Protein AF-A0A429X5I1-F1 (afdb_monomer_lite)

Structure (mmCIF, N/CA/C/O backbone):
data_AF-A0A429X5I1-F1
#
_entry.id   AF-A0A429X5I1-F1
#
loop_
_atom_site.group_PDB
_atom_site.id
_atom_site.type_symbol
_atom_site.label_atom_id
_atom_site.label_alt_id
_atom_site.label_comp_id
_atom_site.label_asym_id
_atom_site.label_entity_id
_atom_site.label_seq_id
_atom_site.pdbx_PDB_ins_code
_atom_site.Cartn_x
_atom_site.Cartn_y
_atom_site.Cartn_z
_atom_site.occupancy
_atom_site.B_iso_or_equiv
_atom_site.auth_seq_id
_atom_site.auth_comp_id
_atom_site.auth_asym_id
_atom_site.auth_atom_id
_atom_site.pdbx_PDB_model_num
ATOM 1 N N . MET A 1 1 ? -25.623 8.101 33.682 1.00 62.91 1 MET A N 1
ATOM 2 C CA . MET A 1 1 ? -24.886 6.836 33.876 1.00 62.91 1 MET A CA 1
ATOM 3 C C . MET A 1 1 ? -25.652 5.743 33.173 1.00 62.91 1 MET A C 1
ATOM 5 O O . MET A 1 1 ? -26.783 5.480 33.561 1.00 62.91 1 MET A O 1
ATOM 9 N N . ILE A 1 2 ? -25.056 5.184 32.130 1.00 76.25 2 ILE A N 1
ATOM 10 C CA . ILE A 1 2 ? -25.565 4.007 31.426 1.00 76.25 2 ILE A CA 1
ATOM 11 C C . ILE A 1 2 ? -25.263 2.796 32.304 1.00 76.25 2 ILE A C 1
ATOM 13 O O . ILE A 1 2 ? -24.124 2.665 32.752 1.00 76.25 2 ILE A O 1
ATOM 17 N N . LYS A 1 3 ? -26.265 1.959 32.589 1.00 78.88 3 LYS A N 1
ATOM 18 C CA . LYS A 1 3 ? -26.145 0.879 33.587 1.00 78.88 3 LYS A CA 1
ATOM 19 C C . LYS A 1 3 ? -26.130 -0.523 32.991 1.00 78.88 3 LYS A C 1
ATOM 21 O O . LYS A 1 3 ? -25.909 -1.479 33.725 1.00 78.88 3 LYS A O 1
ATOM 26 N N . THR A 1 4 ? -26.388 -0.653 31.694 1.00 86.12 4 THR A N 1
ATOM 27 C CA . THR A 1 4 ? -26.486 -1.951 31.015 1.00 86.12 4 THR A CA 1
ATOM 28 C C . THR A 1 4 ? -25.778 -1.924 29.670 1.00 86.12 4 THR A C 1
ATOM 30 O O . THR A 1 4 ? -25.635 -0.861 29.051 1.00 86.12 4 THR A O 1
ATOM 33 N N . LYS A 1 5 ? -25.362 -3.103 29.193 1.00 86.19 5 LYS A N 1
ATOM 34 C CA . LYS A 1 5 ? -24.784 -3.269 27.852 1.00 86.19 5 LYS A CA 1
ATOM 35 C C . LYS A 1 5 ? -25.768 -2.792 26.783 1.00 86.19 5 LYS A C 1
ATOM 37 O O . LYS A 1 5 ? -25.392 -2.080 25.857 1.00 86.19 5 LYS A O 1
ATOM 42 N N . ALA A 1 6 ? -27.044 -3.138 26.950 1.00 86.50 6 ALA A N 1
ATOM 43 C CA . ALA A 1 6 ? -28.106 -2.779 26.016 1.00 86.50 6 ALA A CA 1
ATOM 44 C C . ALA A 1 6 ? -28.265 -1.256 25.866 1.00 86.50 6 ALA A C 1
ATOM 46 O O . ALA A 1 6 ? -28.307 -0.754 24.743 1.00 86.50 6 ALA A O 1
ATOM 47 N N . GLU A 1 7 ? -28.289 -0.508 26.974 1.00 88.56 7 GLU A N 1
ATOM 48 C CA . GLU A 1 7 ? -28.345 0.960 26.935 1.00 88.56 7 GLU A CA 1
ATOM 49 C C . GLU A 1 7 ? -27.099 1.566 26.276 1.00 88.56 7 GLU A C 1
ATOM 51 O O . GLU A 1 7 ? -27.213 2.530 25.517 1.00 88.56 7 GLU A O 1
ATOM 56 N N . PHE A 1 8 ? -25.916 0.996 26.532 1.00 89.62 8 PHE A N 1
ATOM 57 C CA . PHE A 1 8 ? -24.664 1.451 25.930 1.00 89.62 8 PHE A CA 1
ATOM 58 C C . PHE A 1 8 ? -24.695 1.309 24.409 1.00 89.62 8 PHE A C 1
ATOM 60 O O . PHE A 1 8 ? -24.484 2.285 23.689 1.00 89.62 8 PHE A O 1
ATOM 67 N N . LEU A 1 9 ? -25.019 0.111 23.920 1.00 89.44 9 LEU A N 1
ATOM 68 C CA . LEU A 1 9 ? -25.077 -0.177 22.490 1.00 89.44 9 LEU A CA 1
ATOM 69 C C . LEU A 1 9 ? -26.186 0.615 21.800 1.00 89.44 9 LEU A C 1
ATOM 71 O O . LEU A 1 9 ? -25.979 1.122 20.702 1.00 89.44 9 LEU A O 1
ATOM 75 N N . GLN A 1 10 ? -27.342 0.790 22.442 1.00 90.56 10 GLN A N 1
ATOM 76 C CA . GLN A 1 10 ? -28.425 1.600 21.888 1.00 90.56 10 GLN A CA 1
ATOM 77 C C . GLN A 1 10 ? -28.024 3.076 21.772 1.00 90.56 10 GLN A C 1
ATOM 79 O O . GLN A 1 10 ? -28.323 3.722 20.765 1.00 90.56 10 GLN A O 1
ATOM 84 N N . ARG A 1 11 ? -27.312 3.608 22.772 1.00 89.38 11 ARG A N 1
ATOM 85 C CA . ARG A 1 11 ? -26.792 4.977 22.741 1.00 89.38 11 ARG A CA 1
ATOM 86 C C . ARG A 1 11 ? -25.721 5.145 21.669 1.00 89.38 11 ARG A C 1
ATOM 88 O O . ARG A 1 11 ? -25.788 6.106 20.908 1.00 89.38 11 ARG A O 1
ATOM 95 N N . LEU A 1 12 ? -24.792 4.199 21.569 1.00 86.19 12 LEU A N 1
ATOM 96 C CA . LEU A 1 12 ? -23.756 4.173 20.539 1.00 86.19 12 LEU A CA 1
ATOM 97 C C . LEU A 1 12 ? -24.373 4.123 19.135 1.00 86.19 12 LEU A C 1
ATOM 99 O O . LEU A 1 12 ? -24.014 4.913 18.268 1.00 86.19 12 LEU A O 1
ATOM 103 N N . LYS A 1 13 ? -25.376 3.264 18.937 1.00 88.12 13 LYS A N 1
ATOM 104 C CA . LYS A 1 13 ? -26.129 3.144 17.685 1.00 88.12 13 LYS A CA 1
ATOM 105 C C . LYS A 1 13 ? -26.832 4.449 17.304 1.00 88.12 13 LYS A C 1
ATOM 107 O O . LYS A 1 13 ? -26.771 4.872 16.156 1.00 88.12 13 LYS A O 1
ATOM 112 N N . PHE A 1 14 ? -27.451 5.124 18.273 1.00 88.31 14 PHE A N 1
ATOM 113 C CA . PHE A 1 14 ? -28.079 6.430 18.061 1.00 88.31 14 PHE A CA 1
ATOM 114 C C . PHE A 1 14 ? -27.063 7.506 17.645 1.00 88.31 14 PHE A C 1
ATOM 116 O O . PHE A 1 14 ? -27.309 8.265 16.706 1.00 88.31 14 PHE A O 1
ATOM 123 N N . LEU A 1 15 ? -25.907 7.556 18.310 1.00 84.19 15 LEU A N 1
ATOM 124 C CA . LEU A 1 15 ? -24.836 8.505 17.994 1.00 84.19 15 LEU A CA 1
ATOM 125 C C . LEU A 1 15 ? -24.194 8.222 16.623 1.00 84.19 15 LEU A C 1
ATOM 127 O O . LEU A 1 15 ? -23.791 9.153 15.926 1.00 84.19 15 LEU A O 1
ATOM 131 N N . LEU A 1 16 ? -24.176 6.957 16.199 1.00 80.25 16 LEU A N 1
ATOM 132 C CA . LEU A 1 16 ? -23.654 6.499 14.912 1.00 80.25 16 LEU A CA 1
ATOM 133 C C . LEU A 1 16 ? -24.708 6.417 13.794 1.00 80.25 16 LEU A C 1
ATOM 135 O O . LEU A 1 16 ? -24.371 5.945 12.717 1.00 80.25 16 LEU A O 1
ATOM 139 N N . HIS A 1 17 ? -25.946 6.895 13.969 1.00 79.31 17 HIS A N 1
ATOM 140 C CA . HIS A 1 17 ? -27.029 6.616 13.001 1.00 79.31 17 HIS A CA 1
ATOM 141 C C . HIS A 1 17 ? -26.845 7.216 11.588 1.00 79.31 17 HIS A C 1
ATOM 143 O O . HIS A 1 17 ? -27.596 6.915 10.664 1.00 79.31 17 HIS A O 1
ATOM 149 N N . HIS A 1 18 ? -25.884 8.127 11.409 1.00 70.88 18 HIS A N 1
ATOM 150 C CA . HIS A 1 18 ? -25.477 8.670 10.101 1.00 70.88 18 HIS A CA 1
ATOM 151 C C . HIS A 1 18 ? -24.147 8.081 9.607 1.00 70.88 18 HIS A C 1
ATOM 153 O O . HIS A 1 18 ? -23.620 8.485 8.567 1.00 70.88 18 HIS A O 1
ATOM 159 N N . HIS A 1 19 ? -23.576 7.146 10.361 1.00 64.38 19 HIS A N 1
ATOM 160 C CA . HIS A 1 19 ? -22.316 6.508 10.054 1.00 64.38 19 HIS A CA 1
ATOM 161 C C . HIS A 1 19 ? -22.575 5.314 9.109 1.00 64.38 19 HIS A C 1
ATOM 163 O O . HIS A 1 19 ? -23.312 4.400 9.472 1.00 64.38 19 HIS A O 1
ATOM 169 N N . PRO A 1 20 ? -21.956 5.256 7.913 1.00 58.06 20 PRO A N 1
ATOM 170 C CA . PRO A 1 20 ? -22.208 4.188 6.933 1.00 58.06 20 PRO A CA 1
ATOM 171 C C . PRO A 1 20 ? -21.888 2.781 7.464 1.00 58.06 20 PRO A C 1
ATOM 173 O O . PRO A 1 20 ? -22.487 1.803 7.030 1.00 58.06 20 PRO A O 1
ATOM 176 N N . ASP A 1 21 ? -20.971 2.700 8.430 1.00 62.28 21 ASP A N 1
ATOM 177 C CA . ASP A 1 21 ? -20.552 1.454 9.084 1.00 62.28 21 ASP A CA 1
ATOM 178 C C . ASP A 1 21 ? -21.118 1.268 10.506 1.00 62.28 21 ASP A C 1
ATOM 180 O O . ASP A 1 21 ? -20.496 0.583 11.316 1.00 62.28 21 ASP A O 1
ATOM 184 N N . GLU A 1 22 ? -22.255 1.891 10.838 1.00 79.12 22 GLU A N 1
ATOM 185 C CA . GLU A 1 22 ? -22.914 1.777 12.154 1.00 79.12 22 GLU A CA 1
ATOM 186 C C . GLU A 1 22 ? -22.945 0.326 12.662 1.00 79.12 22 GLU A C 1
ATOM 188 O O . GLU A 1 22 ? -22.461 0.036 13.753 1.00 79.12 22 GLU A O 1
ATOM 193 N N . ALA A 1 23 ? -23.445 -0.602 11.841 1.00 75.25 23 ALA A N 1
ATOM 194 C CA . ALA A 1 23 ? -23.610 -2.000 12.231 1.00 75.25 23 ALA A CA 1
ATOM 195 C C . ALA A 1 23 ? -22.281 -2.709 12.541 1.00 75.25 23 ALA A C 1
ATOM 197 O O . ALA A 1 23 ? -22.229 -3.530 13.453 1.00 75.25 23 ALA A O 1
ATOM 198 N N . ALA A 1 24 ? -21.212 -2.394 11.804 1.00 68.06 24 ALA A N 1
ATOM 199 C CA . ALA A 1 24 ? -19.905 -3.015 12.008 1.00 68.06 24 ALA A CA 1
ATOM 200 C C . ALA A 1 24 ? -19.226 -2.491 13.281 1.00 68.06 24 ALA A C 1
ATOM 202 O O . ALA A 1 24 ? -18.712 -3.286 14.060 1.00 68.06 24 ALA A O 1
ATOM 203 N N . ILE A 1 25 ? -19.286 -1.175 13.519 1.00 73.44 25 ILE A N 1
ATOM 204 C CA . ILE A 1 25 ? -18.732 -0.556 14.733 1.00 73.44 25 ILE A CA 1
ATOM 205 C C . ILE A 1 25 ? -19.472 -1.071 15.970 1.00 73.44 25 ILE A C 1
ATOM 207 O O . ILE A 1 25 ? -18.846 -1.447 16.955 1.00 73.44 25 ILE A O 1
ATOM 211 N N . VAL A 1 26 ? -20.807 -1.123 15.917 1.00 83.69 26 VAL A N 1
ATOM 212 C CA . VAL A 1 26 ? -21.617 -1.628 17.032 1.00 83.69 26 VAL A CA 1
ATOM 213 C C . VAL A 1 26 ? -21.287 -3.093 17.327 1.00 83.69 26 VAL A C 1
ATOM 215 O O . VAL A 1 26 ? -21.138 -3.429 18.495 1.00 83.69 26 VAL A O 1
ATOM 218 N N . ALA A 1 27 ? -21.111 -3.937 16.305 1.00 79.69 27 ALA A N 1
ATOM 219 C CA . ALA A 1 27 ? -20.761 -5.347 16.487 1.00 79.69 27 ALA A CA 1
ATOM 220 C C . ALA A 1 27 ? -19.349 -5.554 17.068 1.00 79.69 27 ALA A C 1
ATOM 222 O O . ALA A 1 27 ? -19.145 -6.439 17.895 1.00 79.69 27 ALA A O 1
ATOM 223 N N . GLU A 1 28 ? -18.372 -4.742 16.657 1.00 76.31 28 GLU A N 1
ATOM 224 C CA . GLU A 1 28 ? -17.004 -4.797 17.187 1.00 76.31 28 GLU A CA 1
ATOM 225 C C . GLU A 1 28 ? -16.959 -4.381 18.662 1.00 76.31 28 GLU A C 1
ATOM 227 O O . GLU A 1 28 ? -16.403 -5.095 19.498 1.00 76.31 28 GLU A O 1
ATOM 232 N N . ILE A 1 29 ? -17.611 -3.264 19.000 1.00 83.12 29 ILE A N 1
ATOM 233 C CA . ILE A 1 29 ? -17.712 -2.794 20.385 1.00 83.12 29 ILE A CA 1
ATOM 234 C C . ILE A 1 29 ? -18.508 -3.782 21.237 1.00 83.12 29 ILE A C 1
ATOM 236 O O . ILE A 1 29 ? -18.127 -4.052 22.371 1.00 83.12 29 ILE A O 1
ATOM 240 N N . GLU A 1 30 ? -19.575 -4.365 20.695 1.00 87.62 30 GLU A N 1
ATOM 241 C CA . GLU A 1 30 ? -20.325 -5.424 21.362 1.00 87.62 30 GLU A CA 1
ATOM 242 C C . GLU A 1 30 ? -19.433 -6.620 21.724 1.00 87.62 30 GLU A C 1
ATOM 244 O O . GLU A 1 30 ? -19.474 -7.064 22.872 1.00 87.62 30 GLU A O 1
ATOM 249 N N . GLY A 1 31 ? -18.592 -7.083 20.793 1.00 81.31 31 GLY A N 1
ATOM 250 C CA . GLY A 1 31 ? -17.645 -8.174 21.031 1.00 81.31 31 GLY A CA 1
ATOM 251 C C . GLY A 1 31 ? -16.623 -7.850 22.123 1.00 81.31 31 GLY A C 1
ATOM 252 O O . GLY A 1 31 ? -16.451 -8.638 23.051 1.00 81.31 31 GLY A O 1
ATOM 253 N N . HIS A 1 32 ? -16.012 -6.663 22.077 1.00 80.12 32 HIS A N 1
ATOM 254 C CA . HIS A 1 32 ? -15.085 -6.220 23.126 1.00 80.12 32 HIS A CA 1
ATOM 255 C C . HIS A 1 32 ? -15.766 -6.092 24.494 1.00 80.12 32 HIS A C 1
ATOM 257 O O . HIS A 1 32 ? -15.192 -6.469 25.514 1.00 80.12 32 HIS A O 1
ATOM 263 N N . MET A 1 33 ? -16.998 -5.580 24.541 1.00 83.06 33 MET A N 1
ATOM 264 C CA . MET A 1 33 ? -17.753 -5.510 25.791 1.00 83.06 33 MET A CA 1
ATOM 265 C C . MET A 1 33 ? -18.051 -6.906 26.343 1.00 83.06 33 MET A C 1
ATOM 267 O O . MET A 1 33 ? -17.949 -7.099 27.550 1.00 83.06 33 MET A O 1
ATOM 271 N N . ASP A 1 34 ? -18.397 -7.877 25.495 1.00 86.25 34 ASP A N 1
ATOM 272 C CA . ASP A 1 34 ? -18.653 -9.254 25.929 1.00 86.25 34 ASP A CA 1
ATOM 273 C C . ASP A 1 34 ? -17.411 -9.924 26.517 1.00 86.25 34 ASP A C 1
ATOM 275 O O . ASP A 1 34 ? -17.508 -10.607 27.540 1.00 86.25 34 ASP A O 1
ATOM 279 N N . GLU A 1 35 ? -16.243 -9.704 25.915 1.00 84.25 35 GLU A N 1
ATOM 280 C CA . GLU A 1 35 ? -14.968 -10.186 26.449 1.00 84.25 35 GLU A CA 1
ATOM 281 C C . GLU A 1 35 ? -14.673 -9.557 27.815 1.00 84.25 35 GLU A C 1
ATOM 283 O O . GLU A 1 35 ? -14.485 -10.280 28.794 1.00 84.25 35 GLU A O 1
ATOM 288 N N . LEU A 1 36 ? -14.752 -8.229 27.922 1.00 82.12 36 LEU A N 1
ATOM 289 C CA . LEU A 1 36 ? -14.453 -7.510 29.162 1.00 82.12 36 LEU A CA 1
ATOM 290 C C . LEU A 1 36 ? -15.441 -7.822 30.295 1.00 82.12 36 LEU A C 1
ATOM 292 O O . LEU A 1 36 ? -15.034 -7.980 31.446 1.00 82.12 36 LEU A O 1
ATOM 296 N N . ILE A 1 37 ? -16.739 -7.946 29.999 1.00 85.62 37 ILE A N 1
ATOM 297 C CA . ILE A 1 37 ? -17.753 -8.331 30.996 1.00 85.62 37 ILE A CA 1
ATOM 298 C C . ILE A 1 37 ? -17.471 -9.747 31.507 1.00 85.62 37 ILE A C 1
ATOM 300 O O . ILE A 1 37 ? -17.552 -10.001 32.712 1.00 85.62 37 ILE A O 1
ATOM 304 N N . LYS A 1 38 ? -17.107 -10.665 30.606 1.00 85.06 38 LYS A N 1
ATOM 305 C CA . LYS A 1 38 ? -16.770 -12.046 30.955 1.00 85.06 38 LYS A CA 1
ATOM 306 C C . LYS A 1 38 ? -15.494 -12.131 31.792 1.00 85.06 38 LYS A C 1
ATOM 308 O O . LYS A 1 38 ? -15.454 -12.926 32.729 1.00 85.06 38 LYS A O 1
ATOM 313 N N . GLU A 1 39 ? -14.486 -11.319 31.488 1.00 80.69 39 GLU A N 1
ATOM 314 C CA . GLU A 1 39 ? -13.237 -11.235 32.256 1.00 80.69 39 GLU A CA 1
ATOM 315 C C . GLU A 1 39 ? -13.436 -10.632 33.648 1.00 80.69 39 GLU A C 1
ATOM 317 O O . GLU A 1 39 ? -12.803 -11.080 34.604 1.00 80.69 39 GLU A O 1
ATOM 322 N N . CYS A 1 40 ? -14.344 -9.662 33.793 1.00 80.19 40 CYS A N 1
ATOM 323 C CA . CYS A 1 40 ? -14.635 -9.054 35.090 1.00 80.19 40 CYS A CA 1
ATOM 324 C C . CYS A 1 40 ? -15.277 -10.045 36.074 1.00 80.19 40 CYS A C 1
ATOM 326 O O . CYS A 1 40 ? -15.077 -9.910 37.277 1.00 80.19 40 CYS A O 1
ATOM 328 N N . GLY A 1 41 ? -16.071 -11.014 35.598 1.00 78.06 41 GLY A N 1
ATOM 329 C CA . GLY A 1 41 ? -16.763 -11.987 36.459 1.00 78.06 41 GLY A CA 1
ATOM 330 C C . GLY A 1 41 ? -17.761 -11.364 37.451 1.00 78.06 41 GLY A C 1
ATOM 331 O O . GLY A 1 41 ? -18.172 -12.018 38.410 1.00 78.06 41 GLY A O 1
ATOM 332 N N . LEU A 1 42 ? -18.132 -10.100 37.234 1.00 81.56 42 LEU A N 1
ATOM 333 C CA . LEU A 1 42 ? -18.991 -9.292 38.097 1.00 81.56 42 LEU A CA 1
ATOM 334 C C . LEU A 1 42 ? -20.423 -9.205 37.547 1.00 81.56 42 LEU A C 1
ATOM 336 O O . LEU A 1 42 ? -20.653 -9.461 36.361 1.00 81.56 42 LEU A O 1
ATOM 340 N N . PRO A 1 43 ? -21.401 -8.798 38.378 1.00 80.00 43 PRO A N 1
ATOM 341 C CA . PRO A 1 43 ? -22.730 -8.438 37.904 1.00 80.00 43 PRO A CA 1
ATOM 342 C C . PRO A 1 43 ? -22.653 -7.347 36.828 1.00 80.00 43 PRO A C 1
ATOM 344 O O . PRO A 1 43 ? -21.868 -6.405 36.944 1.00 80.00 43 PRO A O 1
ATOM 347 N N . GLU A 1 44 ? -23.507 -7.443 35.807 1.00 77.25 44 GLU A N 1
ATOM 348 C CA . GLU A 1 44 ? -23.466 -6.587 34.610 1.00 77.25 44 GLU A CA 1
ATOM 349 C C . GLU A 1 44 ? -23.379 -5.084 34.934 1.00 77.25 44 GLU A C 1
ATOM 351 O O . GLU A 1 44 ? -22.621 -4.358 34.300 1.00 77.25 44 GLU A O 1
ATOM 356 N N . GLN A 1 45 ? -24.092 -4.615 35.960 1.00 78.31 45 GLN A N 1
ATOM 357 C CA . GLN A 1 45 ? -24.109 -3.199 36.354 1.00 78.31 45 GLN A CA 1
ATOM 358 C C . GLN A 1 45 ? -22.745 -2.675 36.833 1.00 78.31 45 GLN A C 1
ATOM 360 O O . GLN A 1 45 ? -22.395 -1.521 36.576 1.00 78.31 45 GLN A O 1
ATOM 365 N N . GLU A 1 46 ? -21.969 -3.511 37.518 1.00 78.75 46 GLU A N 1
ATOM 366 C CA . GLU A 1 46 ? -20.626 -3.161 37.987 1.00 78.75 46 GLU A CA 1
ATOM 367 C C . GLU A 1 46 ? -19.607 -3.333 36.860 1.00 78.75 46 GLU A C 1
ATOM 369 O O . GLU A 1 46 ? -18.777 -2.448 36.636 1.00 78.75 46 GLU A O 1
ATOM 374 N N . ALA A 1 47 ? -19.745 -4.407 36.074 1.00 82.56 47 ALA A N 1
ATOM 375 C CA . ALA A 1 47 ? -18.912 -4.664 34.906 1.00 82.56 47 ALA A CA 1
ATOM 376 C C . ALA A 1 47 ? -19.005 -3.525 33.877 1.00 82.56 47 ALA A C 1
ATOM 378 O O . ALA A 1 47 ? -17.980 -3.069 33.385 1.00 82.56 47 ALA A O 1
ATOM 379 N N . ILE A 1 48 ? -20.199 -2.981 33.613 1.00 83.94 48 ILE A N 1
ATOM 380 C CA . ILE A 1 48 ? -20.395 -1.868 32.667 1.00 83.94 48 ILE A CA 1
ATOM 381 C C . ILE A 1 48 ? -19.628 -0.609 33.071 1.00 83.94 48 ILE A C 1
ATOM 383 O O . ILE A 1 48 ? -19.155 0.123 32.203 1.00 83.94 48 ILE A O 1
ATOM 387 N N . THR A 1 49 ? -19.481 -0.360 34.372 1.00 83.50 49 THR A N 1
ATOM 388 C CA . THR A 1 49 ? -18.750 0.812 34.867 1.00 83.50 49 THR A CA 1
ATOM 389 C C . THR A 1 49 ? -17.248 0.646 34.630 1.00 83.50 49 THR A C 1
ATOM 391 O O . THR A 1 49 ? -16.576 1.585 34.205 1.00 83.50 49 THR A O 1
ATOM 394 N N . ILE A 1 50 ? -16.730 -0.570 34.830 1.00 81.06 50 ILE A N 1
ATOM 395 C CA . ILE A 1 50 ? -15.332 -0.919 34.542 1.00 81.06 50 ILE A CA 1
ATOM 396 C C . ILE A 1 50 ? -15.076 -0.875 33.036 1.00 81.06 50 ILE A C 1
ATOM 398 O O . ILE A 1 50 ? -14.117 -0.249 32.594 1.00 81.06 50 ILE A O 1
ATOM 402 N N . VAL A 1 51 ? -15.967 -1.459 32.239 1.00 83.50 51 VAL A N 1
ATOM 403 C CA . VAL A 1 51 ? -15.894 -1.437 30.776 1.00 83.50 51 VAL A CA 1
ATOM 404 C C . VAL A 1 51 ? -15.853 0.001 30.265 1.00 83.50 51 VAL A C 1
ATOM 406 O O . VAL A 1 51 ? -14.926 0.347 29.544 1.00 83.50 51 VAL A O 1
ATOM 409 N N . GLN A 1 52 ? -16.765 0.872 30.711 1.00 83.00 52 GLN A N 1
ATOM 410 C CA . GLN A 1 52 ? -16.765 2.299 30.351 1.00 83.00 52 GLN A CA 1
ATOM 411 C C . GLN A 1 52 ? -15.452 3.005 30.704 1.00 83.00 52 GLN A C 1
ATOM 413 O O . GLN A 1 52 ? -15.025 3.883 29.963 1.00 83.00 52 GLN A O 1
ATOM 418 N N . SER A 1 53 ? -14.796 2.624 31.802 1.00 81.06 53 SER A N 1
ATOM 419 C CA . SER A 1 53 ? -13.491 3.189 32.165 1.00 81.06 53 SER A CA 1
ATOM 420 C C . SER A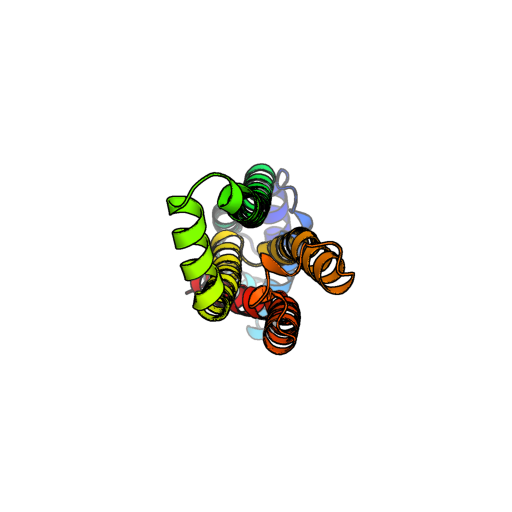 1 53 ? -12.339 2.710 31.273 1.00 81.06 53 SER A C 1
ATOM 422 O O . SER A 1 53 ? -11.338 3.412 31.164 1.00 81.06 53 SER A O 1
ATOM 424 N N . GLN A 1 54 ? -12.475 1.545 30.629 1.00 78.88 54 GLN A N 1
ATOM 425 C CA . GLN A 1 54 ? -11.450 0.969 29.755 1.00 78.88 54 GLN A CA 1
ATOM 426 C C . GLN A 1 54 ? -11.632 1.356 28.285 1.00 78.88 54 GLN A C 1
ATOM 428 O O . GLN A 1 54 ? -10.665 1.735 27.633 1.00 78.88 54 GLN A O 1
ATOM 433 N N . ILE A 1 55 ? -12.859 1.267 27.760 1.00 77.44 55 ILE A N 1
ATOM 434 C CA . ILE A 1 55 ? -13.154 1.547 26.343 1.00 77.44 55 ILE A CA 1
ATOM 435 C C . ILE A 1 55 ? -13.697 2.963 26.107 1.00 77.44 55 ILE A C 1
ATOM 437 O O . ILE A 1 55 ? -13.775 3.405 24.966 1.00 77.44 55 ILE A O 1
ATOM 441 N N . GLY A 1 56 ? -14.067 3.684 27.167 1.00 82.00 56 GLY A N 1
ATOM 442 C CA . GLY A 1 56 ? -14.677 5.010 27.091 1.00 82.00 56 GLY A CA 1
ATOM 443 C C . GLY A 1 56 ? -16.208 4.989 27.041 1.00 82.00 56 GLY A C 1
ATOM 444 O O . GLY A 1 56 ? -16.870 3.950 26.942 1.00 82.00 56 GLY A O 1
ATOM 445 N N . THR A 1 57 ? -16.799 6.176 27.134 1.00 85.50 57 THR A N 1
ATOM 446 C CA . THR A 1 57 ? -18.249 6.389 27.000 1.00 85.50 57 THR A CA 1
ATOM 447 C C . THR A 1 57 ? -18.699 6.309 25.535 1.00 85.50 57 THR A C 1
ATOM 449 O O . THR A 1 57 ? -17.881 6.501 24.634 1.00 85.50 57 THR A O 1
ATOM 452 N N . PRO A 1 58 ? -19.995 6.071 25.238 1.00 82.25 58 PRO A N 1
ATOM 453 C CA . PRO A 1 58 ? -20.480 6.077 23.857 1.00 82.25 58 PRO A CA 1
ATOM 454 C C . PRO A 1 58 ? -20.168 7.391 23.143 1.00 82.25 58 PRO A C 1
ATOM 456 O O . PRO A 1 58 ? -19.799 7.384 21.975 1.00 82.25 58 PRO A O 1
ATOM 459 N N . GLU A 1 59 ? -20.278 8.521 23.839 1.00 82.44 59 GLU A N 1
ATOM 460 C CA . GLU A 1 59 ? -19.930 9.842 23.326 1.00 82.44 59 GLU A CA 1
ATOM 461 C C . GLU A 1 59 ? -18.434 9.959 22.979 1.00 82.44 59 GLU A C 1
ATOM 463 O O . GLU A 1 59 ? -18.099 10.419 21.885 1.00 82.44 59 GLU A O 1
ATOM 468 N N . GLU A 1 60 ? -17.537 9.489 23.852 1.00 76.12 60 GLU A N 1
ATOM 469 C CA . GLU A 1 60 ? -16.090 9.459 23.589 1.00 76.12 60 GLU A CA 1
ATOM 470 C C . GLU A 1 60 ? -15.744 8.517 22.434 1.00 76.12 60 GLU A C 1
ATOM 472 O O . GLU A 1 60 ? -15.044 8.930 21.510 1.00 76.12 60 GLU A O 1
ATOM 477 N N . LEU A 1 61 ? -16.300 7.304 22.411 1.00 75.69 61 LEU A N 1
ATOM 478 C CA . LEU A 1 61 ? -16.118 6.351 21.315 1.00 75.69 61 LEU A CA 1
ATOM 479 C C . LEU A 1 61 ? -16.586 6.941 19.988 1.00 75.69 61 LEU A C 1
ATOM 481 O O . LEU A 1 61 ? -15.852 6.918 19.005 1.00 75.69 61 LEU A O 1
ATOM 485 N N . THR A 1 62 ? -17.774 7.546 19.948 1.00 72.00 62 THR A N 1
ATOM 486 C CA . THR A 1 62 ? -18.286 8.181 18.722 1.00 72.00 62 THR A CA 1
ATOM 487 C C . THR A 1 62 ? -17.358 9.309 18.254 1.00 72.00 62 THR A C 1
ATOM 489 O O . THR A 1 62 ? -17.163 9.494 17.053 1.00 72.00 62 THR A O 1
ATOM 492 N N . SER A 1 63 ? -16.744 10.047 19.187 1.00 68.25 63 SER A N 1
ATOM 493 C CA . SER A 1 63 ? -15.770 11.096 18.867 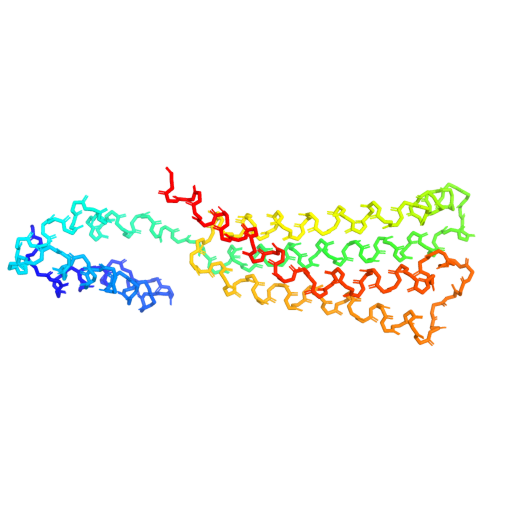1.00 68.25 63 SER A CA 1
ATOM 494 C C . SER A 1 63 ? -14.427 10.554 18.356 1.00 68.25 63 SER A C 1
ATOM 496 O O . SER A 1 63 ? -13.785 11.221 17.545 1.00 68.25 63 SER A O 1
ATOM 498 N N . GLN A 1 64 ? -14.033 9.345 18.773 1.00 65.00 64 GLN A N 1
ATOM 499 C CA . GLN A 1 64 ? -12.858 8.624 18.270 1.00 65.00 64 GLN A CA 1
ATOM 500 C C . GLN A 1 64 ? -13.120 7.995 16.897 1.00 65.00 64 GLN A C 1
ATOM 502 O O . GLN A 1 64 ? -12.256 8.035 16.026 1.00 65.00 64 GLN A O 1
ATOM 507 N N . PHE A 1 65 ? -14.344 7.526 16.641 1.00 61.28 65 PHE A N 1
ATOM 508 C CA . PHE A 1 65 ? -14.802 7.072 15.322 1.00 61.28 65 PHE A CA 1
ATOM 509 C C . PHE A 1 65 ? -15.089 8.234 14.358 1.00 61.28 65 PHE A C 1
ATOM 511 O O . PHE A 1 65 ? -15.965 8.141 13.494 1.00 61.28 65 PHE A O 1
ATOM 518 N N . ARG A 1 66 ? -14.345 9.341 14.493 1.00 50.97 66 ARG A N 1
ATOM 519 C CA . ARG A 1 66 ? -14.474 10.557 13.692 1.00 50.97 66 ARG A CA 1
ATOM 520 C C . ARG A 1 66 ? -14.336 10.203 12.211 1.00 50.97 66 ARG A C 1
ATOM 522 O O . ARG A 1 66 ? -13.245 9.966 11.714 1.00 50.97 66 ARG A O 1
ATOM 529 N N . TYR A 1 67 ? -15.490 10.142 11.556 1.00 50.25 67 TYR A N 1
ATOM 530 C CA . TYR A 1 67 ? -15.758 10.072 10.123 1.00 50.25 67 TYR A CA 1
ATOM 531 C C . TYR A 1 67 ? -14.515 10.211 9.227 1.00 50.25 67 TYR A C 1
ATOM 533 O O . TYR A 1 67 ? -14.213 11.304 8.755 1.00 50.25 67 TYR A O 1
ATOM 541 N N . VAL A 1 68 ? -13.833 9.101 8.931 1.00 51.41 68 VAL A N 1
ATOM 542 C CA . VAL A 1 68 ? -13.009 9.044 7.721 1.00 51.41 68 VAL A CA 1
ATOM 543 C C . VAL A 1 68 ? -13.993 8.837 6.584 1.00 51.41 68 VAL A C 1
ATOM 545 O O . VAL A 1 68 ? -14.609 7.774 6.459 1.00 51.41 68 VAL A O 1
ATOM 548 N N . SER A 1 69 ? -14.249 9.892 5.818 1.00 51.78 69 SER A N 1
ATOM 549 C CA . SER A 1 69 ? -15.282 9.863 4.792 1.00 51.78 69 SER A CA 1
ATOM 550 C C . SER A 1 69 ? -14.991 8.731 3.807 1.00 51.78 69 SER A C 1
ATOM 552 O O . SER A 1 69 ? -13.851 8.538 3.381 1.00 51.78 69 SER A O 1
ATOM 554 N N . SER A 1 70 ? -16.027 8.038 3.328 1.00 54.25 70 SER A N 1
ATOM 555 C CA . SER A 1 70 ? -15.899 7.154 2.160 1.00 54.25 70 SER A CA 1
ATOM 556 C C . SER A 1 70 ? -15.219 7.866 0.978 1.00 54.25 70 SER A C 1
ATOM 558 O O . SER A 1 70 ? -14.558 7.232 0.159 1.00 54.25 70 SER A O 1
ATOM 560 N N . LYS A 1 71 ? -15.316 9.201 0.917 1.00 55.31 71 LYS A N 1
ATOM 561 C CA . LYS A 1 71 ? -14.623 10.056 -0.045 1.00 55.31 71 LYS A CA 1
ATOM 562 C C . LYS A 1 71 ? -13.107 10.117 0.179 1.00 55.31 71 LYS A C 1
ATOM 564 O O . LYS A 1 71 ? -12.374 10.046 -0.804 1.00 55.31 71 LYS A O 1
ATOM 569 N N . GLU A 1 72 ? -12.634 10.200 1.421 1.00 58.66 72 GLU A N 1
ATOM 570 C CA . GLU A 1 72 ? -11.202 10.148 1.767 1.00 58.66 72 GLU A CA 1
ATOM 571 C C . GLU A 1 72 ? -10.636 8.756 1.481 1.00 58.66 72 GLU A C 1
ATOM 573 O O . GLU A 1 72 ? -9.641 8.630 0.773 1.00 58.66 72 GLU A O 1
ATOM 578 N N . PHE A 1 73 ? -11.372 7.708 1.855 1.00 61.12 73 PHE A N 1
ATOM 579 C CA . PHE A 1 73 ? -11.044 6.314 1.539 1.00 61.12 73 PHE A CA 1
ATOM 580 C C . PHE A 1 73 ? -10.869 6.074 0.025 1.00 61.12 73 PHE A C 1
ATOM 582 O O . PHE A 1 73 ? -9.935 5.406 -0.426 1.00 61.12 73 PHE A O 1
ATOM 589 N N . GLN A 1 74 ? -11.753 6.653 -0.795 1.00 62.72 74 GLN A N 1
ATOM 590 C CA . GLN A 1 74 ? -11.667 6.577 -2.257 1.00 62.72 74 GLN A CA 1
ATOM 591 C C . GLN A 1 74 ? -10.565 7.469 -2.837 1.00 62.72 74 GLN A C 1
ATOM 593 O O . GLN A 1 74 ? -9.985 7.115 -3.863 1.00 62.72 74 GLN A O 1
ATOM 598 N N . SER A 1 75 ? -10.269 8.611 -2.215 1.00 68.62 75 SER A N 1
ATOM 599 C CA . SER A 1 75 ? -9.189 9.505 -2.642 1.00 68.62 75 SER A CA 1
ATOM 600 C C . SER A 1 75 ? -7.825 8.845 -2.447 1.00 68.62 75 SER A C 1
ATOM 602 O O . SER A 1 75 ? -7.041 8.771 -3.391 1.00 68.62 75 SER A O 1
ATOM 604 N N . THR A 1 76 ? -7.592 8.254 -1.276 1.00 69.31 76 THR A N 1
ATOM 605 C CA . THR A 1 76 ? -6.370 7.516 -0.936 1.00 69.31 76 THR A CA 1
ATOM 606 C C . THR A 1 76 ? -6.176 6.313 -1.862 1.00 69.31 76 THR A C 1
ATOM 608 O O . THR A 1 76 ? -5.127 6.169 -2.490 1.00 69.31 76 THR A O 1
ATOM 611 N N . LYS A 1 77 ? -7.234 5.520 -2.099 1.00 70.81 77 LYS A N 1
ATOM 612 C CA . LYS A 1 77 ? -7.223 4.451 -3.116 1.00 70.81 77 LYS A CA 1
ATOM 613 C C . LYS A 1 77 ? -6.825 4.963 -4.505 1.00 70.81 77 LYS A C 1
ATOM 615 O O . LYS A 1 77 ? -6.013 4.336 -5.184 1.00 70.81 77 LYS A O 1
ATOM 620 N N . LYS A 1 78 ? -7.422 6.072 -4.958 1.00 75.62 78 LYS A N 1
ATOM 621 C CA . LYS A 1 78 ? -7.137 6.658 -6.276 1.00 75.62 78 LYS A CA 1
ATOM 622 C C . LYS A 1 78 ? -5.701 7.144 -6.369 1.00 75.62 78 LYS A C 1
ATOM 624 O O . LYS A 1 78 ? -5.050 6.838 -7.359 1.00 75.62 78 LYS A O 1
ATOM 629 N N . MET A 1 79 ? -5.205 7.847 -5.354 1.00 78.75 79 MET A N 1
ATOM 630 C CA . MET A 1 79 ? -3.824 8.320 -5.302 1.00 78.75 79 MET A CA 1
ATOM 631 C C . MET A 1 79 ? -2.846 7.156 -5.472 1.00 78.75 79 MET A C 1
ATOM 633 O O . MET A 1 79 ? -1.938 7.235 -6.291 1.00 78.75 79 MET A O 1
ATOM 637 N N . PHE A 1 80 ? -3.082 6.039 -4.787 1.00 76.19 80 PHE A N 1
ATOM 638 C CA . PHE A 1 80 ? -2.233 4.855 -4.888 1.00 76.19 80 PHE A CA 1
ATOM 639 C C . PHE A 1 80 ? -2.255 4.197 -6.264 1.00 76.19 80 PHE A C 1
ATOM 641 O O . PHE A 1 80 ? -1.203 3.867 -6.810 1.00 76.19 80 PHE A O 1
ATOM 648 N N . ILE A 1 81 ? -3.437 4.062 -6.865 1.00 77.31 81 ILE A N 1
ATOM 649 C CA . ILE A 1 81 ? -3.560 3.554 -8.235 1.00 77.31 81 ILE A CA 1
ATOM 650 C C . ILE A 1 81 ? -2.859 4.501 -9.220 1.00 77.31 81 ILE A C 1
ATOM 652 O O . ILE A 1 81 ? -2.140 4.036 -10.099 1.00 77.31 81 ILE A O 1
ATOM 656 N N . ILE A 1 82 ? -3.012 5.818 -9.053 1.00 81.94 82 ILE A N 1
ATOM 657 C CA . ILE A 1 82 ? -2.369 6.829 -9.903 1.00 81.94 82 ILE A CA 1
ATOM 658 C C . ILE A 1 82 ? -0.848 6.755 -9.780 1.00 81.94 82 ILE A C 1
ATOM 660 O O . ILE A 1 82 ? -0.175 6.747 -10.802 1.00 81.94 82 ILE A O 1
ATOM 664 N N . VAL A 1 83 ? -0.297 6.654 -8.568 1.00 81.81 83 VAL A N 1
ATOM 665 C CA . VAL A 1 83 ? 1.153 6.513 -8.359 1.00 81.81 83 VAL A CA 1
ATOM 666 C C . VAL A 1 83 ? 1.675 5.252 -9.045 1.00 81.81 83 VAL A C 1
ATOM 668 O O . VAL A 1 83 ? 2.693 5.309 -9.731 1.00 81.81 83 VAL A O 1
ATOM 671 N N . ASN A 1 84 ? 0.951 4.134 -8.941 1.00 82.56 84 ASN A N 1
ATOM 672 C CA . ASN A 1 84 ? 1.310 2.903 -9.640 1.00 82.56 84 ASN A CA 1
ATOM 673 C C . ASN A 1 84 ? 1.327 3.102 -11.163 1.00 82.56 84 ASN A C 1
ATOM 675 O O . ASN A 1 84 ? 2.316 2.798 -11.824 1.00 82.56 84 ASN A O 1
ATOM 679 N N . ILE A 1 85 ? 0.264 3.696 -11.711 1.00 83.38 85 ILE A N 1
ATOM 680 C CA . ILE A 1 85 ? 0.158 4.007 -13.140 1.00 83.38 85 ILE A CA 1
ATOM 681 C C . ILE A 1 85 ? 1.270 4.963 -13.585 1.00 83.38 85 ILE A C 1
ATOM 683 O O . ILE A 1 85 ? 1.820 4.770 -14.662 1.00 83.38 85 ILE A O 1
ATOM 687 N N . LEU A 1 86 ? 1.633 5.963 -12.779 1.00 86.06 86 LEU A N 1
ATOM 688 C CA . LEU A 1 86 ? 2.717 6.898 -13.087 1.00 86.06 86 LEU A CA 1
ATOM 689 C C . LEU A 1 86 ? 4.076 6.201 -13.137 1.00 86.06 86 LEU A C 1
ATOM 69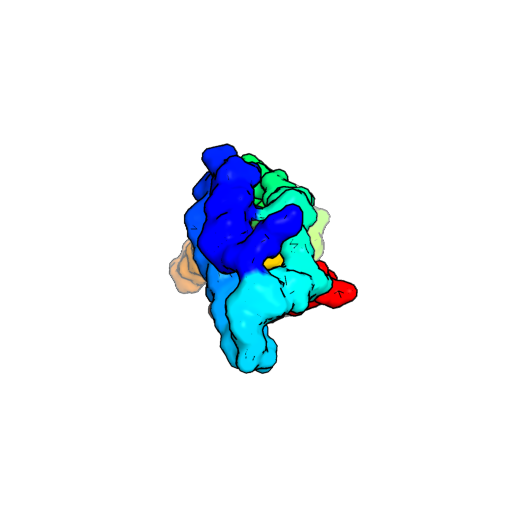1 O O . LEU A 1 86 ? 4.855 6.498 -14.038 1.00 86.06 86 LEU A O 1
ATOM 695 N N . PHE A 1 87 ? 4.349 5.249 -12.239 1.00 82.00 87 PHE A N 1
ATOM 696 C CA . PHE A 1 87 ? 5.560 4.429 -12.329 1.00 82.00 87 PHE A CA 1
ATOM 697 C C . PHE A 1 87 ? 5.596 3.625 -13.636 1.00 82.00 87 PHE A C 1
ATOM 699 O O . PHE A 1 87 ? 6.619 3.624 -14.321 1.00 82.00 87 PHE A O 1
ATOM 706 N N . PHE A 1 88 ? 4.474 3.014 -14.032 1.00 80.12 88 PHE A N 1
ATOM 707 C CA . PHE A 1 88 ? 4.369 2.274 -15.295 1.00 80.12 88 PHE A CA 1
ATOM 708 C C . PHE A 1 88 ? 4.518 3.162 -16.529 1.00 80.12 88 PHE A C 1
ATOM 710 O O . PHE A 1 88 ? 5.339 2.886 -17.402 1.00 80.12 88 PHE A O 1
ATOM 717 N N . ALA A 1 89 ? 3.726 4.227 -16.610 1.00 85.50 89 ALA A N 1
ATOM 718 C CA . ALA A 1 89 ? 3.719 5.139 -17.743 1.00 85.50 89 ALA A CA 1
ATOM 719 C C . ALA A 1 89 ? 5.054 5.880 -17.859 1.00 85.50 89 ALA A C 1
ATOM 721 O O . ALA A 1 89 ? 5.587 6.002 -18.956 1.00 85.50 89 ALA A O 1
ATOM 722 N N . GLY A 1 90 ? 5.621 6.320 -16.734 1.00 85.69 90 GLY A N 1
ATOM 723 C CA . GLY A 1 90 ? 6.930 6.962 -16.682 1.00 85.69 90 GLY A CA 1
ATOM 724 C C . GLY A 1 90 ? 8.043 6.028 -17.146 1.00 85.69 90 GLY A C 1
ATOM 725 O O . GLY A 1 90 ? 8.825 6.410 -18.012 1.00 85.69 90 GLY A O 1
ATOM 726 N N . GLY A 1 91 ? 8.073 4.787 -16.648 1.00 83.06 91 GLY A N 1
ATOM 727 C CA . GLY A 1 91 ? 9.032 3.778 -17.100 1.00 83.06 91 GLY A CA 1
ATOM 728 C C . GLY A 1 91 ? 8.893 3.461 -18.592 1.00 83.06 91 GLY A C 1
ATOM 729 O O . GLY A 1 91 ? 9.889 3.432 -19.308 1.00 83.06 91 GLY A O 1
ATOM 730 N N . GLY A 1 92 ? 7.661 3.299 -19.083 1.00 82.12 92 GLY A N 1
ATOM 731 C CA . GLY A 1 92 ? 7.385 3.040 -20.498 1.00 82.12 92 GLY A CA 1
ATOM 732 C C . GLY A 1 92 ? 7.775 4.202 -21.415 1.00 82.12 92 GLY A C 1
ATOM 733 O O . GLY A 1 92 ? 8.429 3.992 -22.434 1.00 82.12 92 GLY A O 1
ATOM 734 N N . LEU A 1 93 ? 7.427 5.438 -21.046 1.00 86.12 93 LEU A N 1
ATOM 735 C CA . LEU A 1 93 ? 7.819 6.635 -21.796 1.00 86.12 93 LEU A CA 1
ATOM 736 C C . LEU A 1 93 ? 9.335 6.827 -21.799 1.00 86.12 93 LEU A C 1
ATOM 738 O O . LEU A 1 93 ? 9.892 7.183 -22.834 1.00 86.12 93 LEU A O 1
ATOM 742 N N . LEU A 1 94 ? 10.004 6.565 -20.674 1.00 85.44 94 LEU A N 1
ATOM 743 C CA . LEU A 1 94 ? 11.458 6.642 -20.591 1.00 85.44 94 LEU A CA 1
ATOM 744 C C . LEU A 1 94 ? 12.119 5.607 -21.507 1.00 85.44 94 LEU A C 1
ATOM 746 O O . LEU A 1 94 ? 13.019 5.967 -22.261 1.00 85.44 94 LEU A O 1
ATOM 750 N N . ALA A 1 95 ? 11.619 4.367 -21.505 1.00 82.62 95 ALA A N 1
ATOM 751 C CA . ALA A 1 95 ? 12.095 3.300 -22.381 1.00 82.62 95 ALA A CA 1
ATOM 752 C C . ALA A 1 95 ? 11.970 3.679 -23.864 1.00 82.62 95 ALA A C 1
ATOM 754 O O . ALA A 1 95 ? 12.921 3.525 -24.626 1.00 82.62 95 ALA A O 1
ATOM 755 N N . LEU A 1 96 ? 10.826 4.234 -24.278 1.00 82.88 96 LEU A N 1
ATOM 756 C CA . LEU A 1 96 ? 10.611 4.700 -25.655 1.00 82.88 96 LEU A CA 1
ATOM 757 C C . LEU A 1 96 ? 11.467 5.930 -25.997 1.00 82.88 96 LEU A C 1
ATOM 759 O O . LEU A 1 96 ? 11.950 6.061 -27.123 1.00 82.88 96 LEU A O 1
ATOM 763 N N . GLY A 1 97 ? 11.663 6.819 -25.022 1.00 83.88 97 GLY A N 1
ATOM 764 C CA . GLY A 1 97 ? 12.432 8.056 -25.134 1.00 83.88 97 GLY A CA 1
ATOM 765 C C . GLY A 1 97 ? 13.928 7.849 -25.377 1.00 83.88 97 GLY A C 1
ATOM 766 O O . GLY A 1 97 ? 14.587 8.754 -25.891 1.00 83.88 97 GLY A O 1
ATOM 767 N N . THR A 1 98 ? 14.460 6.662 -25.071 1.00 83.38 98 THR A N 1
ATOM 768 C CA . THR A 1 98 ? 15.869 6.309 -25.321 1.00 83.38 98 THR A CA 1
ATOM 769 C C . THR A 1 98 ? 16.275 6.468 -26.786 1.00 83.38 98 THR A C 1
ATOM 771 O O . THR A 1 98 ? 17.392 6.896 -27.062 1.00 83.38 98 THR A O 1
ATOM 774 N N . ASN A 1 99 ? 15.351 6.235 -27.724 1.00 81.94 99 ASN A N 1
ATOM 775 C CA . ASN A 1 99 ? 15.598 6.378 -29.162 1.00 81.94 99 ASN A CA 1
ATOM 776 C C . ASN A 1 99 ? 15.733 7.839 -29.624 1.00 81.94 99 ASN A C 1
ATOM 778 O O . ASN A 1 99 ? 16.203 8.094 -30.730 1.00 81.94 99 ASN A O 1
ATOM 782 N N . PHE A 1 100 ? 15.303 8.804 -28.806 1.00 85.69 100 PHE A N 1
ATOM 783 C CA . PHE A 1 100 ? 15.226 10.217 -29.185 1.00 85.69 100 PHE A CA 1
ATOM 784 C C . PHE A 1 100 ? 16.272 11.095 -28.488 1.00 85.69 100 PHE A C 1
ATOM 786 O O . PHE A 1 100 ? 16.516 12.215 -28.932 1.00 85.69 100 PHE A O 1
ATOM 793 N N . SER A 1 101 ? 16.880 10.633 -27.390 1.00 89.06 101 SER A N 1
ATOM 794 C CA . SER A 1 101 ? 17.817 11.441 -26.603 1.00 89.06 101 SER A CA 1
ATOM 795 C C . SER A 1 101 ? 18.867 10.598 -25.887 1.00 89.06 101 SER A C 1
ATOM 797 O O . SER A 1 101 ? 18.542 9.701 -25.111 1.00 89.06 101 SER A O 1
ATOM 799 N N . VAL A 1 102 ? 20.138 10.978 -26.061 1.00 87.62 102 VAL A N 1
ATOM 800 C CA . VAL A 1 102 ? 21.291 10.376 -25.363 1.00 87.62 102 VAL A CA 1
ATOM 801 C C . VAL A 1 102 ? 21.160 10.513 -23.844 1.00 87.62 102 VAL A C 1
ATOM 803 O O . VAL A 1 102 ? 21.533 9.606 -23.106 1.00 87.62 102 VAL A O 1
ATOM 806 N N . LEU A 1 103 ? 20.582 11.618 -23.359 1.00 88.06 103 LEU A N 1
ATOM 807 C CA . LEU A 1 103 ? 20.348 11.819 -21.929 1.00 88.06 103 LEU A CA 1
ATOM 808 C C . LEU A 1 103 ? 19.347 10.791 -21.383 1.00 88.06 103 LEU A C 1
ATOM 810 O O . LEU A 1 103 ? 19.593 10.191 -20.341 1.00 88.06 103 LEU A O 1
ATOM 814 N N . LEU A 1 104 ? 18.239 10.565 -22.099 1.00 86.06 104 LEU A N 1
ATOM 815 C CA . LEU A 1 104 ? 17.224 9.584 -21.702 1.00 86.06 104 LEU A CA 1
ATOM 816 C C . LEU A 1 104 ? 17.770 8.158 -21.775 1.00 86.06 104 LEU A C 1
ATOM 818 O O . LEU A 1 104 ? 17.469 7.357 -20.897 1.00 86.06 104 LEU A O 1
ATOM 822 N N . HIS A 1 105 ? 18.619 7.867 -22.762 1.00 85.44 105 HIS A N 1
ATOM 823 C CA . HIS A 1 105 ? 19.326 6.594 -22.853 1.00 85.44 105 HIS A CA 1
ATOM 824 C C . HIS A 1 105 ? 20.266 6.366 -21.657 1.00 85.44 105 HIS A C 1
ATOM 826 O O . HIS A 1 105 ? 20.190 5.318 -21.026 1.00 85.44 105 HIS A O 1
ATOM 832 N N . MET A 1 106 ? 21.070 7.361 -21.256 1.00 86.88 106 MET A N 1
ATOM 833 C CA . MET A 1 106 ? 21.919 7.245 -20.059 1.00 86.88 106 MET A CA 1
ATOM 834 C C . MET A 1 106 ? 21.105 7.034 -18.776 1.00 86.88 106 MET A C 1
ATOM 836 O O . MET A 1 106 ? 21.462 6.193 -17.954 1.00 86.88 106 MET A O 1
ATOM 840 N N . PHE A 1 107 ? 20.000 7.768 -18.595 1.00 87.19 107 PHE A N 1
ATOM 841 C CA . PHE A 1 107 ? 19.114 7.558 -17.444 1.00 87.19 107 PHE A CA 1
ATOM 842 C C . PHE A 1 107 ? 18.493 6.159 -17.447 1.00 87.19 107 PHE A C 1
ATOM 844 O O . PHE A 1 107 ? 18.423 5.520 -16.397 1.00 87.19 107 PHE A O 1
ATOM 851 N N . TRP A 1 108 ? 18.062 5.685 -18.617 1.00 86.88 108 TRP A N 1
ATOM 852 C CA . TRP A 1 108 ? 17.514 4.346 -18.793 1.00 86.88 108 TRP A CA 1
ATOM 853 C C . TRP A 1 108 ? 18.526 3.260 -18.423 1.00 86.88 108 TRP A C 1
ATOM 855 O O . TRP A 1 108 ? 18.203 2.402 -17.609 1.00 86.88 108 TRP A O 1
ATOM 865 N N . GLU A 1 109 ? 19.761 3.339 -18.921 1.00 84.94 109 GLU A N 1
ATOM 866 C CA . GLU A 1 109 ? 20.828 2.380 -18.602 1.00 84.94 109 GLU A CA 1
ATOM 867 C C . GLU A 1 109 ? 21.108 2.300 -17.094 1.00 84.94 109 GLU A C 1
ATOM 869 O O . GLU A 1 109 ? 21.166 1.210 -16.523 1.00 84.94 109 GLU A O 1
ATOM 874 N N . VAL A 1 110 ? 21.186 3.445 -16.404 1.00 87.81 110 VAL A N 1
ATOM 875 C CA . VAL A 1 110 ? 21.388 3.481 -14.943 1.00 87.81 110 VAL A CA 1
ATOM 876 C C . VAL A 1 110 ? 20.225 2.823 -14.194 1.00 87.81 110 VAL A C 1
ATOM 878 O O . VAL A 1 110 ? 20.445 2.074 -13.235 1.00 87.81 110 VAL A O 1
ATOM 881 N N . LEU A 1 111 ? 18.985 3.081 -14.619 1.00 84.81 111 LEU A N 1
ATOM 882 C CA . LEU A 1 111 ? 17.785 2.472 -14.036 1.00 84.81 111 LEU A CA 1
ATOM 883 C C . LEU A 1 111 ? 17.761 0.959 -14.265 1.00 84.81 111 LEU A C 1
ATOM 885 O O . LEU A 1 111 ? 17.549 0.201 -13.319 1.00 84.81 111 LEU A O 1
ATOM 889 N N . VAL A 1 112 ? 18.037 0.518 -15.492 1.00 83.75 112 VAL A N 1
ATOM 890 C CA . VAL A 1 112 ? 18.091 -0.896 -15.875 1.00 83.75 112 VAL A CA 1
ATOM 891 C C . VAL A 1 112 ? 19.193 -1.628 -15.103 1.00 83.75 112 VAL A C 1
ATOM 893 O O . VAL A 1 112 ? 18.960 -2.726 -14.593 1.00 83.75 112 VAL A O 1
ATOM 896 N N . GLN A 1 113 ? 20.361 -1.016 -14.912 1.00 85.69 113 GLN A N 1
ATOM 897 C CA . GLN A 1 113 ? 21.437 -1.584 -14.095 1.00 85.69 113 GLN A CA 1
ATOM 898 C C . GLN A 1 113 ? 21.066 -1.660 -12.603 1.00 85.69 113 GLN A C 1
ATOM 900 O O . GLN A 1 113 ? 21.494 -2.570 -11.893 1.00 85.69 113 GLN A O 1
ATOM 905 N N . SER A 1 114 ? 20.215 -0.746 -12.133 1.00 87.50 114 SER A N 1
ATOM 906 C CA . SER A 1 114 ? 19.764 -0.653 -10.738 1.00 87.50 114 SER A CA 1
ATOM 907 C C . SER A 1 114 ? 18.447 -1.391 -10.462 1.00 87.50 114 SER A C 1
ATOM 909 O O . SER A 1 114 ? 17.842 -1.202 -9.405 1.00 87.50 114 SER A O 1
ATOM 911 N N . SER A 1 115 ? 17.998 -2.260 -11.373 1.00 84.69 115 SER A N 1
ATOM 912 C CA . SER A 1 115 ? 16.677 -2.908 -11.324 1.00 84.69 115 SER A CA 1
ATOM 913 C C . SER A 1 115 ? 16.368 -3.620 -9.995 1.00 84.69 115 SER A C 1
ATOM 915 O O . SER A 1 115 ? 15.244 -3.547 -9.499 1.00 84.69 115 SER A O 1
ATOM 917 N N . TRP A 1 116 ? 17.359 -4.253 -9.356 1.00 86.31 116 TRP A N 1
ATOM 918 C CA . TRP A 1 116 ? 17.187 -4.887 -8.039 1.00 86.31 116 TRP A CA 1
ATOM 919 C C . TRP A 1 116 ? 16.943 -3.883 -6.908 1.00 86.31 116 TRP A C 1
ATOM 921 O O . TRP A 1 116 ? 16.103 -4.125 -6.042 1.00 86.31 116 TRP A O 1
ATOM 931 N N . ILE A 1 117 ? 17.636 -2.742 -6.923 1.00 88.50 117 ILE A N 1
ATOM 932 C CA . ILE A 1 117 ? 17.438 -1.666 -5.941 1.00 88.50 117 ILE A CA 1
ATOM 933 C C . ILE A 1 117 ? 16.029 -1.092 -6.092 1.00 88.50 117 ILE A C 1
ATOM 935 O O . ILE A 1 117 ? 15.336 -0.890 -5.096 1.00 88.50 117 ILE A O 1
ATOM 939 N N . ILE A 1 118 ? 15.581 -0.896 -7.334 1.00 87.81 118 ILE A N 1
ATOM 940 C CA . ILE A 1 118 ? 14.223 -0.434 -7.642 1.00 87.81 118 ILE A CA 1
ATOM 941 C C . ILE A 1 118 ? 13.192 -1.436 -7.113 1.00 87.81 118 ILE A C 1
ATOM 943 O O . ILE A 1 118 ? 12.235 -1.032 -6.457 1.00 87.81 118 ILE A O 1
ATOM 947 N N . LEU A 1 119 ? 13.405 -2.739 -7.325 1.00 88.00 119 LEU A N 1
ATOM 948 C CA . LEU A 1 119 ? 12.508 -3.789 -6.837 1.00 88.00 119 LEU A CA 1
ATOM 949 C C . LEU A 1 119 ? 12.407 -3.804 -5.303 1.00 88.00 119 LEU A C 1
ATOM 951 O O . LEU A 1 119 ? 11.305 -3.903 -4.758 1.00 88.00 119 LEU A O 1
ATOM 955 N N . ILE A 1 120 ? 13.535 -3.672 -4.600 1.00 89.75 120 ILE A N 1
ATOM 956 C CA . ILE A 1 120 ? 13.571 -3.596 -3.131 1.00 89.75 120 ILE A CA 1
ATOM 957 C C . ILE A 1 120 ? 12.863 -2.329 -2.644 1.00 89.75 120 ILE A C 1
ATOM 959 O O . ILE A 1 120 ? 12.010 -2.407 -1.761 1.00 89.75 120 ILE A O 1
ATOM 963 N N . GLY A 1 121 ? 13.164 -1.173 -3.237 1.00 90.31 121 GLY A N 1
ATOM 964 C CA . GLY A 1 121 ? 12.525 0.097 -2.891 1.00 90.31 121 GLY A CA 1
ATOM 965 C C . GLY A 1 121 ? 11.013 0.061 -3.112 1.00 90.31 121 GLY A C 1
ATOM 966 O O . GLY A 1 121 ? 10.247 0.481 -2.248 1.00 90.31 121 GLY A O 1
ATOM 967 N N . TYR A 1 122 ? 10.569 -0.527 -4.221 1.00 88.06 122 TYR A N 1
ATOM 968 C CA . TYR A 1 122 ? 9.153 -0.713 -4.526 1.00 88.06 122 TYR A CA 1
ATOM 969 C C . TYR A 1 122 ? 8.472 -1.704 -3.569 1.00 88.06 122 TYR A C 1
ATOM 971 O O . TYR A 1 122 ? 7.343 -1.477 -3.140 1.00 88.06 122 TYR A O 1
ATOM 979 N N . SER A 1 123 ? 9.172 -2.756 -3.139 1.00 89.31 123 SER A N 1
ATOM 980 C CA . SER A 1 123 ? 8.691 -3.650 -2.073 1.00 89.31 123 SER A CA 1
ATOM 981 C C . SER A 1 123 ? 8.543 -2.908 -0.737 1.00 89.31 123 SER A C 1
ATOM 983 O O . SER A 1 123 ? 7.552 -3.086 -0.029 1.00 89.31 123 SER A O 1
ATOM 985 N N . GLY A 1 124 ? 9.493 -2.028 -0.409 1.00 89.56 124 GLY A N 1
ATOM 986 C CA . GLY A 1 124 ? 9.429 -1.154 0.763 1.00 89.56 124 GLY A CA 1
ATOM 987 C C . GLY A 1 124 ? 8.272 -0.157 0.694 1.00 89.56 124 GLY A C 1
ATOM 988 O O . GLY A 1 124 ? 7.576 0.040 1.688 1.00 89.56 124 GLY A O 1
ATOM 989 N N . TYR A 1 125 ? 8.001 0.404 -0.488 1.00 87.81 125 TYR A N 1
ATOM 990 C CA . TYR A 1 125 ? 6.815 1.224 -0.736 1.00 87.81 125 TYR A CA 1
ATOM 991 C C . TYR A 1 125 ? 5.540 0.459 -0.370 1.00 87.81 125 TYR A C 1
ATOM 993 O O . TYR A 1 125 ? 4.736 0.969 0.403 1.00 87.81 125 TYR A O 1
ATOM 1001 N N . TRP A 1 126 ? 5.385 -0.794 -0.805 1.00 88.94 126 TRP A N 1
ATOM 1002 C CA . TRP A 1 126 ? 4.233 -1.623 -0.432 1.00 88.94 126 TRP A CA 1
ATOM 1003 C C . TRP A 1 126 ? 4.104 -1.865 1.078 1.00 88.94 126 TRP A C 1
ATOM 1005 O O . TRP A 1 126 ? 2.983 -1.885 1.597 1.00 88.94 126 TRP A O 1
ATOM 1015 N N . ALA A 1 127 ? 5.215 -2.014 1.801 1.00 89.56 127 ALA A N 1
ATOM 1016 C CA . ALA A 1 127 ? 5.199 -2.117 3.261 1.00 89.56 127 ALA A CA 1
ATOM 1017 C C . ALA A 1 127 ? 4.727 -0.808 3.916 1.00 89.56 127 ALA A C 1
ATOM 1019 O O . ALA A 1 127 ? 3.820 -0.820 4.749 1.00 89.56 127 ALA A O 1
ATOM 1020 N N . PHE A 1 128 ? 5.314 0.320 3.505 1.00 87.44 128 PHE A N 1
ATOM 1021 C CA . PHE A 1 128 ? 4.993 1.658 4.010 1.00 87.44 128 PHE A CA 1
ATOM 1022 C C . PHE A 1 128 ? 3.528 2.029 3.761 1.00 87.44 128 PHE A C 1
ATOM 1024 O O . PHE A 1 128 ? 2.838 2.538 4.636 1.00 87.44 128 PHE A O 1
ATOM 1031 N N . MET A 1 129 ? 3.032 1.688 2.580 1.00 85.94 129 MET A N 1
ATOM 1032 C CA . MET A 1 129 ? 1.636 1.816 2.187 1.00 85.94 129 MET A CA 1
ATOM 1033 C C . MET A 1 129 ? 0.688 1.072 3.118 1.00 85.94 129 MET A C 1
ATOM 1035 O O . MET A 1 129 ? -0.301 1.631 3.586 1.00 85.94 129 MET A O 1
ATOM 1039 N N . GLY A 1 130 ? 0.999 -0.196 3.394 1.00 86.94 130 GLY A N 1
ATOM 1040 C CA . GLY A 1 130 ? 0.258 -0.986 4.365 1.00 86.94 130 GLY A CA 1
ATOM 1041 C C . GLY A 1 130 ? 0.238 -0.303 5.727 1.00 86.94 130 GLY A C 1
ATOM 1042 O O . GLY A 1 130 ? -0.829 -0.150 6.311 1.00 86.94 130 GLY A O 1
ATOM 1043 N N . TYR A 1 131 ? 1.402 0.163 6.185 1.00 86.06 131 TYR A N 1
ATOM 1044 C CA . TYR A 1 131 ? 1.559 0.871 7.454 1.00 86.06 131 TYR A CA 1
ATOM 1045 C C . TYR A 1 131 ? 0.720 2.144 7.547 1.00 86.06 131 TYR A C 1
ATOM 1047 O O . TYR A 1 131 ? -0.023 2.283 8.514 1.00 86.06 131 TYR A O 1
ATOM 1055 N N . GLU A 1 132 ? 0.767 3.036 6.556 1.00 84.00 132 GLU A N 1
ATOM 1056 C CA . GLU A 1 132 ? -0.061 4.249 6.571 1.00 84.00 132 GLU A CA 1
ATOM 1057 C C . GLU A 1 132 ? -1.556 3.901 6.532 1.00 84.00 132 GLU A C 1
ATOM 1059 O O . GLU A 1 132 ? -2.327 4.481 7.288 1.00 84.00 132 GLU A O 1
ATOM 1064 N N . ILE A 1 133 ? -1.969 2.881 5.764 1.00 83.25 133 ILE A N 1
ATOM 1065 C CA . ILE A 1 133 ? -3.367 2.417 5.768 1.00 83.25 133 ILE A CA 1
ATOM 1066 C C . ILE A 1 133 ? -3.774 1.870 7.149 1.00 83.25 133 ILE A C 1
ATOM 1068 O O . ILE A 1 133 ? -4.880 2.125 7.619 1.00 83.25 133 ILE A O 1
ATOM 1072 N N . GLY A 1 134 ? -2.905 1.106 7.809 1.00 79.56 134 GLY A N 1
ATOM 1073 C CA . GLY A 1 134 ? -3.182 0.577 9.145 1.00 79.56 134 GLY A CA 1
ATOM 1074 C C . GLY A 1 134 ? -3.260 1.674 10.200 1.00 79.56 134 GLY A C 1
ATOM 1075 O O . GLY A 1 134 ? -4.177 1.681 11.015 1.00 79.56 134 GLY A O 1
ATOM 1076 N N . LYS A 1 135 ? -2.329 2.628 10.134 1.00 77.00 135 LYS A N 1
ATOM 1077 C CA . LYS A 1 135 ? -2.235 3.773 11.041 1.00 77.00 135 LYS A CA 1
ATOM 1078 C C . LYS A 1 135 ? -3.407 4.743 10.885 1.00 77.00 135 LYS A C 1
ATOM 1080 O O . LYS A 1 135 ? -3.883 5.294 11.865 1.00 77.00 135 LYS A O 1
ATOM 1085 N N . GLU A 1 136 ? -3.856 4.994 9.661 1.00 75.31 136 GLU A N 1
ATOM 1086 C CA . GLU A 1 136 ? -4.868 6.020 9.394 1.00 75.31 136 GLU A CA 1
ATOM 1087 C C . GLU A 1 136 ? -6.304 5.467 9.434 1.00 75.31 136 GLU A C 1
ATOM 1089 O O . GLU A 1 136 ? -7.224 6.191 9.805 1.00 75.31 136 GLU A O 1
ATOM 1094 N N . TYR A 1 137 ? -6.514 4.185 9.103 1.00 71.25 137 TYR A N 1
ATOM 1095 C CA . TYR A 1 137 ? -7.862 3.609 8.954 1.00 71.25 137 TYR A CA 1
ATOM 1096 C C . TYR A 1 137 ? -8.173 2.448 9.915 1.00 71.25 137 TYR A C 1
ATOM 1098 O O . TYR A 1 137 ? -9.299 1.937 9.885 1.00 71.25 137 TYR A O 1
ATOM 1106 N N . GLY A 1 138 ? -7.221 2.010 10.749 1.00 69.38 138 GLY A N 1
ATOM 1107 C CA . GLY A 1 138 ? -7.436 0.953 11.746 1.00 69.38 138 GLY A CA 1
ATOM 1108 C C . GLY A 1 138 ? -8.036 -0.322 11.139 1.00 69.38 138 GLY A C 1
ATOM 1109 O O . GLY A 1 138 ? -7.741 -0.666 9.993 1.00 69.38 138 GLY A O 1
ATOM 1110 N N . ALA A 1 139 ? -8.945 -0.983 11.866 1.00 63.50 139 ALA A N 1
ATOM 1111 C CA . ALA A 1 139 ? -9.611 -2.226 11.449 1.00 63.50 139 ALA A CA 1
ATOM 1112 C C . ALA A 1 139 ? -10.330 -2.143 10.081 1.00 63.50 139 ALA A C 1
ATOM 1114 O O . ALA A 1 139 ? -10.410 -3.132 9.347 1.00 63.50 139 ALA A O 1
ATOM 1115 N N . LYS A 1 140 ? -10.802 -0.956 9.670 1.00 62.03 140 LYS A N 1
ATOM 1116 C CA . LYS A 1 140 ? -11.465 -0.755 8.365 1.00 62.03 140 LYS A CA 1
ATOM 1117 C C . LYS A 1 140 ? -10.488 -0.740 7.189 1.00 62.03 140 LYS A C 1
ATOM 1119 O O . LYS A 1 140 ? -10.881 -1.034 6.050 1.00 62.03 140 LYS A O 1
ATOM 1124 N N . GLY A 1 141 ? -9.217 -0.437 7.456 1.00 71.44 141 GLY A N 1
ATOM 1125 C CA . GLY A 1 141 ? -8.148 -0.388 6.466 1.00 71.44 141 GLY A CA 1
ATOM 1126 C C . GLY A 1 141 ? -7.859 -1.739 5.811 1.00 71.44 141 GLY A C 1
ATOM 1127 O O . GLY A 1 141 ? -7.394 -1.762 4.675 1.00 71.44 141 GLY A O 1
ATOM 1128 N N . GLU A 1 142 ? -8.211 -2.874 6.429 1.00 77.50 142 GLU A N 1
ATOM 1129 C CA . GLU A 1 142 ? -7.963 -4.195 5.829 1.00 77.50 142 GLU A CA 1
ATOM 1130 C C . GLU A 1 142 ? -8.733 -4.387 4.510 1.00 77.50 142 GLU A C 1
ATOM 1132 O O . GLU A 1 142 ? -8.215 -4.935 3.528 1.00 77.50 142 GLU A O 1
ATOM 1137 N N . SER A 1 143 ? -9.980 -3.910 4.453 1.00 74.44 143 SER A N 1
ATOM 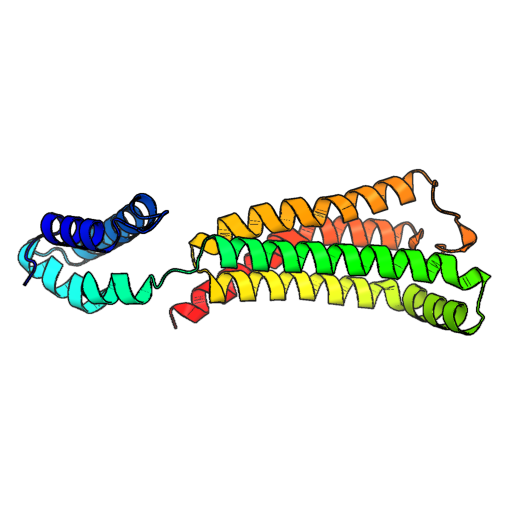1138 C CA . SER A 1 143 ? -10.792 -3.975 3.234 1.00 74.44 143 SER A CA 1
ATOM 1139 C C . SER A 1 143 ? -10.254 -3.040 2.140 1.00 74.44 143 SER A C 1
ATOM 1141 O O . SER A 1 143 ? -10.241 -3.421 0.961 1.00 74.44 143 SER A O 1
ATOM 1143 N N . LEU A 1 144 ? -9.744 -1.857 2.527 1.00 76.25 144 LEU A N 1
ATOM 1144 C CA . LEU A 1 144 ? -9.070 -0.908 1.634 1.00 76.25 144 LEU A CA 1
ATOM 1145 C C . LEU A 1 144 ? -7.826 -1.535 1.038 1.00 76.25 144 LEU A C 1
ATOM 1147 O O . LEU A 1 144 ? -7.630 -1.489 -0.175 1.00 76.25 144 LEU A O 1
ATOM 1151 N N . LEU A 1 145 ? -7.005 -2.121 1.908 1.00 82.81 145 LEU A N 1
ATOM 1152 C CA . LEU A 1 145 ? -5.744 -2.740 1.572 1.00 82.81 145 LEU A CA 1
ATOM 1153 C C . LEU A 1 145 ? -5.991 -3.831 0.539 1.00 82.81 145 LEU A C 1
ATOM 1155 O O . LEU A 1 145 ? -5.476 -3.754 -0.568 1.00 82.81 145 LEU A O 1
ATOM 1159 N N . ARG A 1 146 ? -6.884 -4.782 0.825 1.00 82.44 146 ARG A N 1
ATOM 1160 C CA . ARG A 1 146 ? -7.195 -5.892 -0.088 1.00 82.44 146 ARG A CA 1
ATOM 1161 C C . ARG A 1 146 ? -7.665 -5.416 -1.464 1.00 82.44 146 ARG A C 1
ATOM 1163 O O . ARG A 1 146 ? -7.186 -5.914 -2.480 1.00 82.44 146 ARG A O 1
ATOM 1170 N N . ARG A 1 147 ? -8.575 -4.435 -1.514 1.00 80.75 147 ARG A N 1
ATOM 1171 C CA . ARG A 1 147 ? -9.107 -3.894 -2.779 1.00 80.75 147 ARG A CA 1
ATOM 1172 C C . ARG A 1 147 ? -8.071 -3.078 -3.552 1.00 80.75 147 ARG A C 1
ATOM 1174 O O . ARG A 1 147 ? -8.031 -3.166 -4.776 1.00 80.75 147 ARG A O 1
ATOM 1181 N N . THR A 1 148 ? -7.267 -2.277 -2.859 1.00 81.12 148 THR A N 1
ATOM 1182 C CA . THR A 1 148 ? -6.236 -1.424 -3.468 1.00 81.12 148 THR A CA 1
ATOM 1183 C C . THR A 1 148 ? -5.073 -2.265 -3.974 1.00 81.12 148 THR A C 1
ATOM 1185 O O . THR A 1 148 ? -4.719 -2.137 -5.141 1.00 81.12 148 THR A O 1
ATOM 1188 N N . MET A 1 149 ? -4.556 -3.186 -3.153 1.00 83.00 149 MET A N 1
ATOM 1189 C CA . MET A 1 149 ? -3.516 -4.145 -3.542 1.00 83.00 149 MET A CA 1
ATOM 1190 C C . MET A 1 149 ? -3.960 -4.959 -4.754 1.00 83.00 149 MET A C 1
ATOM 1192 O O . MET A 1 149 ? -3.234 -5.032 -5.738 1.00 83.00 149 MET A O 1
ATOM 1196 N N . GLY A 1 150 ? -5.178 -5.517 -4.721 1.00 80.94 150 GLY A N 1
ATOM 1197 C CA . GLY A 1 150 ? -5.718 -6.287 -5.839 1.00 80.94 150 GLY A CA 1
ATOM 1198 C C . GLY A 1 150 ? -5.740 -5.481 -7.137 1.00 80.94 150 GLY A C 1
ATOM 1199 O O . GLY A 1 150 ? -5.208 -5.935 -8.141 1.00 80.94 150 GLY A O 1
ATOM 1200 N N . ALA A 1 151 ? -6.284 -4.261 -7.111 1.00 80.19 151 ALA A N 1
ATOM 1201 C CA . ALA A 1 151 ? -6.359 -3.412 -8.301 1.00 80.19 151 ALA A CA 1
ATOM 1202 C C . ALA A 1 151 ? -4.981 -2.962 -8.817 1.00 80.19 151 ALA A C 1
ATOM 1204 O O . ALA A 1 151 ? -4.770 -2.897 -10.024 1.00 80.19 151 ALA A O 1
ATOM 1205 N N . ALA A 1 152 ? -4.046 -2.655 -7.920 1.00 79.00 152 ALA A N 1
ATOM 1206 C CA . ALA A 1 152 ? -2.733 -2.131 -8.282 1.00 79.00 152 ALA A CA 1
ATOM 1207 C C . ALA A 1 152 ? -1.709 -3.229 -8.642 1.00 79.00 152 ALA A C 1
ATOM 1209 O O . ALA A 1 152 ? -0.753 -2.959 -9.362 1.00 79.00 152 ALA A O 1
ATOM 1210 N N . ILE A 1 153 ? -1.921 -4.487 -8.241 1.00 81.19 153 ILE A N 1
ATOM 1211 C CA . ILE A 1 153 ? -1.105 -5.626 -8.697 1.00 81.19 153 ILE A CA 1
ATOM 1212 C C . ILE A 1 153 ? -1.435 -6.015 -10.150 1.00 81.19 153 ILE A C 1
ATOM 1214 O O . ILE A 1 153 ? -0.535 -6.433 -10.876 1.00 81.19 153 ILE A O 1
ATOM 1218 N N . VAL A 1 154 ? -2.682 -5.839 -10.608 1.00 82.81 154 VAL A N 1
ATOM 1219 C CA . VAL A 1 154 ? -3.107 -6.187 -11.983 1.00 82.81 154 VAL A CA 1
ATOM 1220 C C . VAL A 1 154 ? -2.173 -5.635 -13.073 1.00 82.81 154 VAL A C 1
ATOM 1222 O O . VAL A 1 154 ? -1.694 -6.445 -13.866 1.00 82.81 154 VAL A O 1
ATOM 1225 N N . PRO A 1 155 ? -1.857 -4.324 -13.143 1.00 78.94 155 PRO A N 1
ATOM 1226 C CA . PRO A 1 155 ? -0.952 -3.808 -14.173 1.00 78.94 155 PRO A CA 1
ATOM 1227 C C . PRO A 1 155 ? 0.459 -4.408 -14.086 1.00 78.94 155 PRO A C 1
ATOM 1229 O O . PRO A 1 155 ? 1.068 -4.658 -15.124 1.00 78.94 155 PRO A O 1
ATOM 1232 N N . ASN A 1 156 ? 0.947 -4.724 -12.878 1.00 81.94 156 ASN A N 1
ATOM 1233 C CA . ASN A 1 156 ? 2.241 -5.388 -12.689 1.00 81.94 156 ASN A CA 1
ATOM 1234 C C . ASN A 1 156 ? 2.249 -6.799 -13.285 1.00 81.94 156 ASN A C 1
ATOM 1236 O O . ASN A 1 156 ? 3.160 -7.147 -14.034 1.00 81.94 156 ASN A O 1
ATOM 1240 N N . ILE A 1 157 ? 1.209 -7.590 -13.013 1.00 80.88 157 ILE A N 1
ATOM 1241 C CA . ILE A 1 157 ? 1.072 -8.936 -13.582 1.00 80.88 157 ILE A CA 1
ATOM 1242 C C . ILE A 1 157 ? 0.918 -8.871 -15.104 1.00 80.88 157 ILE A C 1
ATOM 1244 O O . ILE A 1 157 ? 1.573 -9.635 -15.812 1.00 80.88 157 ILE A O 1
ATOM 1248 N N . LEU A 1 158 ? 0.097 -7.948 -15.614 1.00 82.38 158 LEU A N 1
ATOM 1249 C CA . LEU A 1 158 ? -0.086 -7.764 -17.054 1.00 82.38 158 LEU A CA 1
ATOM 1250 C C . LEU A 1 158 ? 1.232 -7.422 -17.751 1.00 82.38 158 LEU A C 1
ATOM 1252 O O . LEU A 1 158 ? 1.533 -8.036 -18.772 1.00 82.38 158 LEU A O 1
ATOM 1256 N N . LEU A 1 159 ? 2.041 -6.512 -17.194 1.00 77.62 159 LEU A N 1
ATOM 1257 C CA . LEU A 1 159 ? 3.346 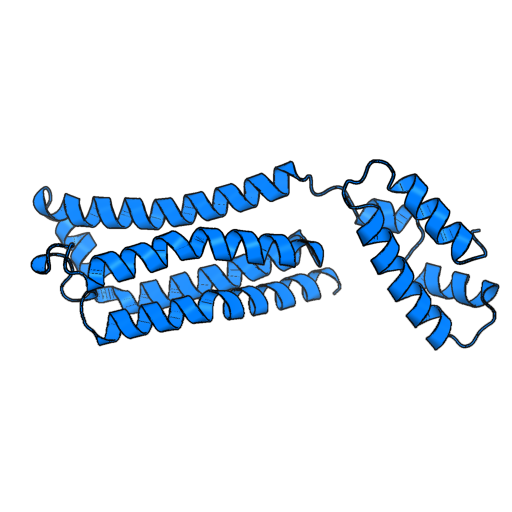-6.199 -17.773 1.00 77.62 159 LEU A CA 1
ATOM 1258 C C . LEU A 1 159 ? 4.246 -7.433 -17.803 1.00 77.62 159 LEU A C 1
ATOM 1260 O O . LEU A 1 159 ? 4.810 -7.722 -18.849 1.00 77.62 159 LEU A O 1
ATOM 1264 N N . MET A 1 160 ? 4.350 -8.191 -16.707 1.00 78.06 160 MET A N 1
ATOM 1265 C CA . MET A 1 160 ? 5.174 -9.407 -16.703 1.00 78.06 160 MET A CA 1
ATOM 1266 C C . MET A 1 160 ? 4.726 -10.411 -17.772 1.00 78.06 160 MET A C 1
ATOM 1268 O O . MET A 1 160 ? 5.574 -10.998 -18.436 1.00 78.06 160 MET A O 1
ATOM 1272 N N . ILE A 1 161 ? 3.415 -10.589 -17.978 1.00 79.25 161 ILE A N 1
ATOM 1273 C CA . ILE A 1 161 ? 2.885 -11.466 -19.034 1.00 79.25 161 ILE A CA 1
ATOM 1274 C C . ILE A 1 161 ? 3.266 -10.936 -20.422 1.00 79.25 161 ILE A C 1
ATOM 1276 O O . ILE A 1 161 ? 3.751 -11.704 -21.246 1.00 79.25 161 ILE A O 1
ATOM 1280 N N . ILE A 1 162 ? 3.097 -9.636 -20.682 1.00 78.19 162 ILE A N 1
ATOM 1281 C CA . ILE A 1 162 ? 3.474 -8.999 -21.958 1.00 78.19 162 ILE A CA 1
ATOM 1282 C C . ILE A 1 162 ? 4.974 -9.184 -22.235 1.00 78.19 162 ILE A C 1
ATOM 1284 O O . ILE A 1 162 ? 5.364 -9.510 -23.358 1.00 78.19 162 ILE A O 1
ATOM 1288 N N . THR A 1 163 ? 5.804 -9.028 -21.204 1.00 73.00 163 THR A N 1
ATOM 1289 C CA . THR A 1 163 ? 7.252 -9.248 -21.256 1.00 73.00 163 THR A CA 1
ATOM 1290 C C . THR A 1 163 ? 7.589 -10.712 -21.562 1.00 73.00 163 THR A C 1
ATOM 1292 O O . THR A 1 163 ? 8.410 -10.975 -22.436 1.00 73.00 163 THR A O 1
ATOM 1295 N N . LEU A 1 164 ? 6.923 -11.673 -20.910 1.00 72.69 164 LEU A N 1
ATOM 1296 C CA . LEU A 1 164 ? 7.116 -13.111 -21.150 1.00 72.69 164 LEU A CA 1
ATOM 1297 C C . LEU A 1 164 ? 6.662 -13.556 -22.546 1.00 72.69 164 LEU A C 1
ATOM 1299 O O . LEU A 1 164 ? 7.264 -1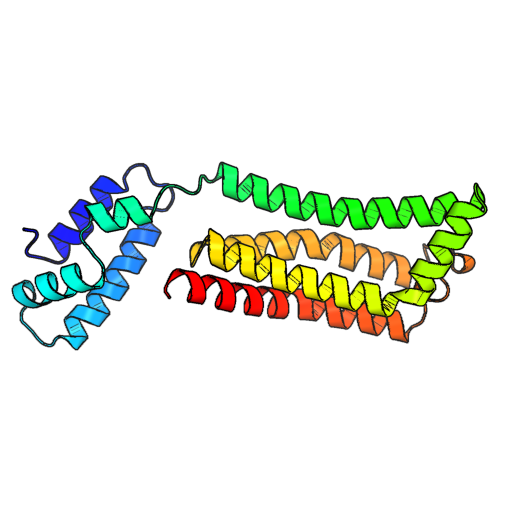4.458 -23.122 1.00 72.69 164 LEU A O 1
ATOM 1303 N N . LEU A 1 165 ? 5.626 -12.923 -23.101 1.00 78.06 165 LEU A N 1
ATOM 1304 C CA . LEU A 1 165 ? 5.152 -13.174 -24.465 1.00 78.06 165 LEU A CA 1
ATOM 1305 C C . LEU A 1 165 ? 6.071 -12.571 -25.543 1.00 78.06 165 LEU A C 1
ATOM 1307 O O . LEU A 1 165 ? 5.790 -12.730 -26.728 1.00 78.06 165 LEU A O 1
ATOM 1311 N N . GLY A 1 166 ? 7.150 -11.878 -25.158 1.00 70.31 166 GLY A N 1
ATOM 1312 C CA . GLY A 1 166 ? 8.112 -11.295 -26.096 1.00 70.31 166 GLY A CA 1
ATOM 1313 C C . GLY A 1 166 ? 7.538 -10.148 -26.931 1.00 70.31 166 GLY A C 1
ATOM 1314 O O . GLY A 1 166 ? 8.066 -9.836 -27.992 1.00 70.31 166 GLY A O 1
ATOM 1315 N N . ILE A 1 167 ? 6.446 -9.527 -26.471 1.00 75.62 167 ILE A N 1
ATOM 1316 C CA . ILE A 1 167 ? 5.805 -8.399 -27.165 1.00 75.62 167 ILE A CA 1
ATOM 1317 C C . ILE A 1 167 ? 6.679 -7.138 -27.057 1.00 75.62 167 ILE A C 1
ATOM 1319 O O . ILE A 1 167 ? 6.631 -6.269 -27.927 1.00 75.62 167 ILE A O 1
ATOM 1323 N N . LEU A 1 168 ? 7.482 -7.031 -25.992 1.00 71.56 168 LEU A N 1
ATOM 1324 C CA . LEU A 1 168 ? 8.414 -5.922 -25.799 1.00 71.56 168 LEU A CA 1
ATOM 1325 C C . LEU A 1 168 ? 9.724 -6.145 -26.573 1.00 71.56 168 LEU A C 1
ATOM 1327 O O . LEU A 1 168 ? 10.256 -7.256 -26.560 1.00 71.56 168 LEU A O 1
ATOM 1331 N N . PRO A 1 169 ? 10.283 -5.092 -27.200 1.00 70.94 169 PRO A N 1
ATOM 1332 C CA . PRO A 1 169 ? 11.527 -5.185 -27.959 1.00 70.94 169 PRO A CA 1
ATOM 1333 C C . PRO A 1 169 ? 12.687 -5.595 -27.045 1.00 70.94 169 PRO A C 1
ATOM 1335 O O . PRO A 1 169 ? 13.041 -4.875 -26.111 1.00 70.94 169 PRO A O 1
ATOM 1338 N N . SER A 1 170 ? 13.293 -6.749 -27.323 1.00 66.00 170 SER A N 1
ATOM 1339 C CA . SER A 1 170 ? 14.284 -7.379 -26.444 1.00 66.00 170 SER A CA 1
ATOM 1340 C C . SER A 1 170 ? 15.543 -6.545 -26.208 1.00 66.00 170 SER A C 1
ATOM 1342 O O . SER A 1 170 ? 16.168 -6.669 -25.158 1.00 66.00 170 SER A O 1
ATOM 1344 N N . GLU A 1 171 ? 15.891 -5.667 -27.150 1.00 70.19 171 GLU A N 1
ATOM 1345 C CA . GLU A 1 171 ? 17.101 -4.841 -27.080 1.00 70.19 171 GLU A CA 1
ATOM 1346 C C . GLU A 1 171 ? 17.020 -3.746 -26.010 1.00 70.19 171 GLU A C 1
ATOM 1348 O O . GLU A 1 171 ? 18.006 -3.475 -25.334 1.00 70.19 171 GLU A O 1
ATOM 1353 N N . LEU A 1 172 ? 15.836 -3.163 -25.784 1.00 68.25 172 LEU A N 1
ATOM 1354 C CA . LEU A 1 172 ? 15.660 -2.091 -24.794 1.00 68.25 172 LEU A CA 1
ATOM 1355 C C . LEU A 1 172 ? 15.545 -2.615 -23.358 1.00 68.25 172 LEU A C 1
ATOM 1357 O O . LEU A 1 172 ? 15.767 -1.873 -22.405 1.00 68.25 172 LEU A O 1
ATOM 1361 N N . PHE A 1 173 ? 15.186 -3.888 -23.193 1.00 69.38 173 PHE A N 1
ATOM 1362 C CA . PHE A 1 173 ? 14.825 -4.473 -21.903 1.00 69.38 173 PHE A CA 1
ATOM 1363 C C . PHE A 1 173 ? 15.769 -5.603 -21.484 1.00 69.38 173 PHE A C 1
ATOM 1365 O O . PHE A 1 173 ? 15.389 -6.426 -20.660 1.00 69.38 173 PHE A O 1
ATOM 1372 N N . HIS A 1 174 ? 16.990 -5.675 -22.018 1.00 68.06 174 HIS A N 1
ATOM 1373 C CA . HIS A 1 174 ? 17.817 -6.880 -21.916 1.00 68.06 174 HIS A CA 1
ATOM 1374 C C . HIS A 1 174 ? 18.078 -7.354 -20.469 1.00 68.06 174 HIS A C 1
ATOM 1376 O O . HIS A 1 174 ? 17.932 -8.547 -20.192 1.00 68.06 174 HIS A O 1
ATOM 1382 N N . SER A 1 175 ? 18.366 -6.442 -19.530 1.00 62.44 175 SER A N 1
ATOM 1383 C CA . SER A 1 175 ? 18.537 -6.785 -18.102 1.00 62.44 175 SER A CA 1
ATOM 1384 C C . SER A 1 175 ? 17.208 -7.005 -17.365 1.00 62.44 175 SER A C 1
ATOM 1386 O O . SER A 1 175 ? 17.158 -7.764 -16.402 1.00 62.44 175 SER A O 1
ATOM 1388 N N . LEU A 1 176 ? 16.118 -6.383 -17.829 1.00 63.97 176 LEU A N 1
ATOM 1389 C CA . LEU A 1 176 ? 14.759 -6.572 -17.294 1.00 63.97 176 LEU A CA 1
ATOM 1390 C C . LEU A 1 176 ? 14.126 -7.894 -17.774 1.00 63.97 176 LEU A C 1
ATOM 1392 O O . LEU A 1 176 ? 13.262 -8.453 -17.103 1.00 63.97 176 LEU A O 1
ATOM 1396 N N . LEU A 1 177 ? 14.579 -8.407 -18.918 1.00 65.25 177 LEU A N 1
ATOM 1397 C CA . LEU A 1 177 ? 14.199 -9.683 -19.527 1.00 65.25 177 LEU A CA 1
ATOM 1398 C C . LEU A 1 177 ? 15.041 -10.859 -19.023 1.00 65.25 177 LEU A C 1
ATOM 1400 O O . LEU A 1 177 ? 14.786 -12.002 -19.404 1.00 65.25 177 LEU A O 1
ATOM 1404 N N . GLN A 1 178 ? 16.044 -10.612 -18.175 1.00 75.19 178 GLN A N 1
ATOM 1405 C CA . GLN A 1 178 ? 16.833 -11.690 -17.600 1.00 75.19 178 GLN A CA 1
ATOM 1406 C C . GLN A 1 178 ? 15.927 -12.578 -16.737 1.00 75.19 178 GLN A C 1
ATOM 1408 O O . GLN A 1 178 ? 15.230 -12.098 -15.841 1.00 75.19 178 GLN A O 1
ATOM 1413 N N . SER A 1 179 ? 15.959 -13.892 -16.974 1.00 74.12 179 SER A N 1
ATOM 1414 C CA . SER A 1 179 ? 15.063 -14.847 -16.309 1.00 74.12 179 SER A CA 1
ATOM 1415 C C . SER A 1 179 ? 15.129 -14.766 -14.780 1.00 74.12 179 SER A C 1
ATOM 1417 O O . SER A 1 179 ? 14.111 -14.906 -14.110 1.00 74.12 179 SER A O 1
ATOM 1419 N N . SER A 1 180 ? 16.308 -14.482 -14.217 1.00 81.50 180 SER A N 1
ATOM 1420 C CA . SER A 1 180 ? 16.499 -14.283 -12.775 1.00 81.50 180 SER A CA 1
ATOM 1421 C C . SER A 1 180 ? 15.755 -13.057 -12.240 1.00 81.50 180 SER A C 1
ATOM 1423 O O . SER A 1 180 ? 15.154 -13.131 -11.168 1.00 81.50 180 SER A O 1
ATOM 1425 N N . PHE A 1 181 ? 15.755 -11.949 -12.984 1.00 80.88 181 PHE A N 1
ATOM 1426 C CA . PHE A 1 181 ? 15.050 -10.732 -12.598 1.00 80.88 181 PHE A CA 1
ATOM 1427 C C . PHE A 1 181 ? 13.533 -10.912 -12.703 1.00 80.88 181 PHE A C 1
ATOM 1429 O O . PHE A 1 181 ? 12.818 -10.568 -11.767 1.00 80.88 181 PHE A O 1
ATOM 1436 N N . LEU A 1 182 ? 13.039 -11.551 -13.769 1.00 79.31 182 LEU A N 1
ATOM 1437 C CA . LEU A 1 182 ? 11.613 -11.870 -13.920 1.00 79.31 182 LEU A CA 1
ATOM 1438 C C . LEU A 1 182 ? 11.092 -12.767 -12.789 1.00 79.31 182 LEU A C 1
ATOM 1440 O O . LEU A 1 182 ? 10.023 -12.503 -12.237 1.00 79.31 182 LEU A O 1
ATOM 1444 N N . ILE A 1 183 ? 11.858 -13.791 -12.397 1.00 84.00 183 ILE A N 1
ATOM 1445 C CA . ILE A 1 183 ? 11.532 -14.635 -11.236 1.00 84.00 183 ILE A CA 1
ATOM 1446 C C . ILE A 1 183 ? 11.527 -13.798 -9.950 1.00 84.00 183 ILE A C 1
ATOM 1448 O O . ILE A 1 183 ? 10.624 -13.950 -9.124 1.00 84.00 183 ILE A O 1
ATOM 1452 N N . GLY A 1 184 ? 12.493 -12.888 -9.790 1.00 85.75 184 GLY A N 1
ATOM 1453 C CA . GLY A 1 184 ? 12.542 -11.937 -8.679 1.00 85.75 184 GLY A CA 1
ATOM 1454 C C . GLY A 1 184 ? 11.293 -11.054 -8.608 1.00 85.75 184 GLY A C 1
ATOM 1455 O O . GLY A 1 184 ? 10.664 -10.974 -7.555 1.00 85.75 184 GLY A O 1
ATOM 1456 N N . CYS A 1 185 ? 10.878 -10.457 -9.727 1.00 84.75 185 CYS A N 1
ATOM 1457 C CA . CYS A 1 185 ? 9.667 -9.642 -9.828 1.00 84.75 185 CYS A CA 1
ATOM 1458 C C . CYS A 1 185 ? 8.392 -10.435 -9.538 1.00 84.75 185 CYS A C 1
ATOM 1460 O O . CYS A 1 185 ? 7.535 -9.949 -8.799 1.00 84.75 185 CYS A O 1
ATOM 1462 N N . LEU A 1 186 ? 8.267 -11.655 -10.068 1.00 84.88 186 LEU A N 1
ATOM 1463 C CA . LEU A 1 186 ? 7.125 -12.531 -9.800 1.00 84.88 186 LEU A CA 1
ATOM 1464 C C . LEU A 1 186 ? 7.043 -12.882 -8.311 1.00 84.88 186 LEU A C 1
ATOM 1466 O O . LEU A 1 186 ? 5.976 -12.779 -7.705 1.00 84.88 186 LEU A O 1
ATOM 1470 N N . THR A 1 187 ? 8.183 -13.240 -7.718 1.00 87.44 187 THR A N 1
ATOM 1471 C CA . THR A 1 187 ? 8.292 -13.557 -6.292 1.00 87.44 187 THR A CA 1
ATOM 1472 C C . THR A 1 187 ? 7.911 -12.339 -5.458 1.00 87.44 187 THR A C 1
ATOM 1474 O O . THR A 1 187 ? 6.990 -12.416 -4.651 1.00 87.44 187 THR A O 1
ATOM 1477 N N . ALA A 1 188 ? 8.530 -11.183 -5.704 1.00 87.94 188 ALA A N 1
ATOM 1478 C CA . ALA A 1 188 ? 8.209 -9.938 -5.012 1.00 87.94 188 ALA A CA 1
ATOM 1479 C C . ALA A 1 188 ? 6.719 -9.584 -5.136 1.00 87.94 188 ALA A C 1
ATOM 1481 O O . ALA A 1 188 ? 6.086 -9.270 -4.133 1.00 87.94 188 ALA A O 1
ATOM 1482 N N . THR A 1 189 ? 6.130 -9.742 -6.325 1.00 86.94 189 THR A N 1
ATOM 1483 C CA . THR A 1 189 ? 4.702 -9.486 -6.564 1.00 86.94 189 THR A CA 1
ATOM 1484 C C . THR A 1 189 ? 3.804 -10.388 -5.720 1.00 86.94 189 THR A C 1
ATOM 1486 O O . THR A 1 189 ? 2.835 -9.907 -5.132 1.00 86.94 189 THR A O 1
ATOM 1489 N N . ALA A 1 190 ? 4.143 -11.674 -5.589 1.00 86.38 190 ALA A N 1
ATOM 1490 C CA . ALA A 1 190 ? 3.443 -12.585 -4.684 1.00 86.38 190 ALA A CA 1
ATOM 1491 C C . ALA A 1 190 ? 3.591 -12.159 -3.210 1.00 86.38 190 ALA A C 1
ATOM 1493 O O . ALA A 1 190 ? 2.649 -12.291 -2.425 1.00 86.38 190 ALA A O 1
ATOM 1494 N N . PHE A 1 191 ? 4.746 -11.593 -2.845 1.00 88.38 191 PHE A N 1
ATOM 1495 C CA . PHE A 1 191 ? 5.021 -11.087 -1.502 1.00 88.38 191 PHE A CA 1
ATOM 1496 C C . PHE A 1 191 ? 4.479 -9.675 -1.223 1.00 88.38 191 PHE A C 1
ATOM 1498 O O . PHE A 1 191 ? 4.394 -9.299 -0.056 1.00 88.38 191 PHE A O 1
ATOM 1505 N N . PHE A 1 192 ? 4.035 -8.900 -2.215 1.00 88.00 192 PHE A N 1
ATOM 1506 C CA . PHE A 1 192 ? 3.508 -7.552 -1.962 1.00 88.00 192 PHE A CA 1
ATOM 1507 C C . PHE A 1 192 ? 2.304 -7.572 -1.024 1.00 88.00 192 PHE A C 1
ATOM 1509 O O . PHE A 1 192 ? 2.257 -6.786 -0.085 1.00 88.00 192 PHE A O 1
ATOM 1516 N N . PHE A 1 193 ? 1.363 -8.503 -1.207 1.00 86.69 193 PHE A N 1
ATOM 1517 C CA . PHE A 1 193 ? 0.221 -8.616 -0.298 1.00 86.69 193 PHE A CA 1
ATOM 1518 C C . PHE A 1 193 ? 0.625 -8.929 1.155 1.00 86.69 193 PHE A C 1
ATOM 1520 O O . PHE A 1 193 ? 0.217 -8.172 2.039 1.00 86.69 193 PHE A O 1
ATOM 1527 N N . PRO A 1 194 ? 1.420 -9.978 1.454 1.00 88.12 194 PRO A N 1
ATOM 1528 C CA . PRO A 1 194 ? 1.842 -10.241 2.828 1.00 88.12 194 PRO A CA 1
ATOM 1529 C C . PRO A 1 194 ? 2.733 -9.132 3.406 1.00 88.12 194 PRO A C 1
ATOM 1531 O O . PRO A 1 194 ? 2.568 -8.802 4.578 1.00 88.12 194 PRO A O 1
ATOM 1534 N N . ILE A 1 195 ? 3.606 -8.506 2.609 1.00 89.94 195 ILE A N 1
ATOM 1535 C CA . ILE A 1 195 ? 4.440 -7.373 3.046 1.00 89.94 195 ILE A CA 1
ATOM 1536 C C . ILE A 1 195 ? 3.564 -6.177 3.440 1.00 89.94 195 ILE A C 1
ATOM 1538 O O . ILE A 1 195 ? 3.719 -5.624 4.529 1.00 89.94 195 ILE A O 1
ATOM 1542 N N . SER A 1 196 ? 2.596 -5.803 2.603 1.00 88.75 196 SER A N 1
ATOM 1543 C CA . SER A 1 196 ? 1.656 -4.729 2.924 1.00 88.75 196 SER A CA 1
ATOM 1544 C C . SER A 1 196 ? 0.766 -5.080 4.112 1.00 88.75 196 SER A C 1
ATOM 1546 O O . SER A 1 196 ? 0.462 -4.214 4.926 1.00 88.75 196 SER A O 1
ATOM 1548 N N . LYS A 1 197 ? 0.375 -6.349 4.269 1.00 87.31 197 LYS A N 1
ATOM 1549 C CA . LYS A 1 197 ? -0.394 -6.802 5.435 1.00 87.31 197 LYS A CA 1
ATOM 1550 C C . LYS A 1 197 ? 0.424 -6.706 6.728 1.00 87.31 197 LYS A C 1
ATOM 1552 O O . LYS A 1 197 ? -0.110 -6.291 7.752 1.00 87.31 197 LYS A O 1
ATOM 1557 N N . ALA A 1 198 ? 1.713 -7.040 6.681 1.00 87.62 198 ALA A N 1
ATOM 1558 C CA . ALA A 1 198 ? 2.622 -6.866 7.810 1.00 87.62 198 ALA A CA 1
ATOM 1559 C C . ALA A 1 198 ? 2.756 -5.384 8.191 1.00 87.62 198 ALA A C 1
ATOM 1561 O O . ALA A 1 198 ? 2.579 -5.038 9.357 1.00 87.62 198 ALA A O 1
ATOM 1562 N N . GLY A 1 199 ? 2.970 -4.506 7.202 1.00 87.31 199 GLY A N 1
ATOM 1563 C CA . GLY A 1 199 ? 2.962 -3.056 7.408 1.00 87.31 199 GLY A CA 1
ATOM 1564 C C . GLY A 1 199 ? 1.662 -2.576 8.053 1.00 87.31 199 GLY A C 1
ATOM 1565 O O . GLY A 1 199 ? 1.702 -1.868 9.054 1.00 87.31 199 GLY A O 1
ATOM 1566 N N . TYR A 1 200 ? 0.516 -3.037 7.545 1.00 87.38 200 TYR A N 1
ATOM 1567 C CA . TYR A 1 200 ? -0.809 -2.720 8.080 1.00 87.38 200 TYR A CA 1
ATOM 1568 C C . TYR A 1 200 ? -0.958 -3.071 9.555 1.00 87.38 200 TYR A C 1
ATOM 1570 O O . TYR A 1 200 ? -1.313 -2.195 10.335 1.00 87.38 200 TYR A O 1
ATOM 1578 N N . TYR A 1 201 ? -0.629 -4.294 9.976 1.00 83.38 201 TYR A N 1
ATOM 1579 C CA . TYR A 1 201 ? -0.746 -4.658 11.391 1.00 83.38 201 TYR A CA 1
ATOM 1580 C C . TYR A 1 201 ? 0.180 -3.839 12.297 1.00 83.38 201 TYR A C 1
ATOM 1582 O O . TYR A 1 201 ? -0.217 -3.487 13.407 1.00 83.38 201 TYR A O 1
ATOM 1590 N N . ILE A 1 202 ? 1.385 -3.493 11.827 1.00 86.06 202 ILE A N 1
ATOM 1591 C CA . ILE A 1 202 ? 2.290 -2.590 12.556 1.00 86.06 202 ILE A CA 1
ATOM 1592 C C . ILE A 1 202 ? 1.657 -1.198 12.692 1.00 86.06 202 ILE A C 1
ATOM 1594 O O . ILE A 1 202 ? 1.713 -0.603 13.766 1.00 86.06 202 ILE A O 1
ATOM 1598 N N . GLY A 1 203 ? 1.040 -0.693 11.621 1.00 79.88 203 GLY A N 1
ATOM 1599 C CA . GLY A 1 203 ? 0.339 0.589 11.613 1.00 79.88 203 GLY A CA 1
ATOM 1600 C C . GLY A 1 203 ? -0.844 0.609 12.574 1.00 79.88 203 GLY A C 1
ATOM 1601 O O . GLY A 1 203 ? -0.928 1.514 13.394 1.00 79.88 203 GLY A O 1
ATOM 1602 N N . VAL A 1 204 ? -1.701 -0.418 12.525 1.00 75.81 204 VAL A N 1
ATOM 1603 C CA . VAL A 1 204 ? -2.869 -0.563 13.409 1.00 75.81 204 VAL A CA 1
ATOM 1604 C C . VAL A 1 204 ? -2.441 -0.579 14.874 1.00 75.81 204 VAL A C 1
ATOM 1606 O O . VAL A 1 204 ? -3.003 0.156 15.675 1.00 75.81 204 VAL A O 1
ATOM 1609 N N . ARG A 1 205 ? -1.423 -1.371 15.234 1.00 75.06 205 ARG A N 1
ATOM 1610 C CA . ARG A 1 205 ? -0.974 -1.500 16.629 1.00 75.06 205 ARG A CA 1
ATOM 1611 C C . ARG A 1 205 ? -0.517 -0.166 17.226 1.00 75.06 205 ARG A C 1
ATOM 1613 O O . ARG A 1 205 ? -0.841 0.125 18.364 1.00 75.06 205 ARG A O 1
ATOM 1620 N N . LYS A 1 206 ? 0.154 0.665 16.428 1.00 69.12 206 LYS A N 1
ATOM 1621 C CA . LYS A 1 206 ? 0.678 1.971 16.850 1.00 69.12 206 LYS A CA 1
ATOM 1622 C C . LYS A 1 206 ? -0.392 3.061 17.013 1.00 69.12 206 LYS A C 1
ATOM 1624 O O . LYS A 1 206 ? -0.072 4.155 17.449 1.00 69.12 206 LYS A O 1
ATOM 1629 N N . VAL A 1 207 ? -1.633 2.804 16.602 1.00 55.50 207 VAL A N 1
ATOM 1630 C CA . VAL A 1 207 ? -2.773 3.704 16.863 1.00 55.50 207 VAL A CA 1
ATOM 1631 C C . VAL A 1 207 ? -3.316 3.503 18.277 1.00 55.50 207 VAL A C 1
ATOM 1633 O O . VAL A 1 207 ? -3.911 4.419 18.833 1.00 55.50 207 VAL A O 1
ATOM 1636 N N . PHE A 1 208 ? -3.121 2.307 18.838 1.00 44.34 208 PHE A N 1
ATOM 1637 C CA . PHE A 1 208 ? -3.608 1.921 20.161 1.00 44.34 208 PHE A CA 1
ATOM 1638 C C . PHE A 1 208 ? -2.548 2.050 21.270 1.00 44.34 208 PHE A C 1
ATOM 1640 O O . PHE A 1 208 ? -2.900 1.898 22.438 1.00 44.34 208 PHE A O 1
ATOM 1647 N N . ASP A 1 209 ? -1.291 2.323 20.902 1.00 45.00 209 ASP A N 1
ATOM 1648 C CA . ASP A 1 209 ? -0.182 2.675 21.806 1.00 45.00 209 ASP A CA 1
ATOM 1649 C C . ASP A 1 209 ? -0.048 4.207 21.918 1.00 45.00 209 ASP A C 1
ATOM 1651 O O . ASP A 1 209 ? 0.158 4.710 23.047 1.00 45.00 209 ASP A O 1
#

pLDDT: mean 79.05, std 9.45, range [44.34, 90.56]

Organism: Siminovitchia terrae (NCBI:txid1914933)

Foldseek 3Di:
DDQAPVSQLVLLLVLCVVPPCSVVLSVVLSVVLVVQLVVVVDDRRVSVVVSCVVCNGSVVNSVVVPDPDVVVLVVLLVVLLVVLVCVVVVLVCLLVCLVPDPVSVVVLVVCLVCVVVVLVVVLVVLLQSLLVLLQPPPPNSVVSLVVSLVSSLVVLVVVLVCLVVVVDPCVSNVSVNPPVNSVVSVVSSVCSSVSSPNSNVNNNVVNVD

Sequence (209 aa):
MIKTKAEFLQRLKFLLHHHPDEAAIVAEIEGHMDELIKECGLPEQEAITIVQSQIGTPEELTSQFRYVSSKEFQSTKKMFIIVNILFFAGGGLLALGTNFSVLLHMFWEVLVQSSWIILIGYSGYWAFMGYEIGKEYGAKGESLLRRTMGAAIVPNILLMIITLLGILPSELFHSLLQSSFLIGCLTATAFFFPISKAGYYIGVRKVFD

Secondary structure (DSSP, 8-state):
---SHHHHHHHHHHHTTT-TTHHHHHHHHHHHHHHHHHHH-S-HHHHHHHHHHHH--HHHHHHHT----HHHHHHHHHHHHHHHHHHHHHHHHHHHHTTT-HHHHHHHHHHHHTHHHHHHHHHHHHHHHHHHHHHHHGGGHHHHHHHHHHHHHHHHHHHHHHHHTT-S-TTTTTTTS-HHHHHHHHHHHHHHHHHHHHHHHHHHHHHH-

Radius of gyration: 24.24 Å; chains: 1; bounding box: 50×27×67 Å